Protein AF-A0A3A0CJP1-F1 (afdb_monomer)

Nearest PDB structures (foldseek):
  7lhl-assembly1_C  TM=7.282E-01  e=9.965E-09  Mycolicibacterium smegmatis
  5e1z-assembly1_B  TM=5.853E-01  e=3.373E-01  Dehalococcoides mccartyi BTF08
  4hqe-assembly1_A  TM=4.418E-01  e=1.719E-01  Staphylococcus aureus
  3rpu-assembly1_B  TM=3.911E-01  e=4.421E+00  Escherichia coli K-12

Mean predicted aligned error: 9.81 Å

Secondary structure (DSSP, 8-state):
-------------HHHHHHHHHHHS-----------HHHH-SPPPHHHHHHHHHHHHHHHHSEE-HHHHTT-SSPPPHHHHHHHHHHHHHTTSSEEE--STT--S-EEE-HHHHHHHHHHHH-----SS-EEEEETT-TT---SSSS----BBTTS-B------TT-EEEEETTEEEEEEETTTTEEEEBTT--GGGHHHHHHHHHHHHHS-GGG-S-SSEEE-EETTEETTTSTHHHHHHHTTEEEETTEEEE-GGG-

Radius of gyration: 23.3 Å; Cα contacts (8 Å, |Δi|>4): 334; chains: 1; bounding box: 79×46×56 Å

Foldseek 3Di:
DDDDDPDDPDDPDPVVVVVVVVVVPPPPPPDDDDPDCVVVPDDDDPLRLLLVVLVVQCVQQQKDDPQLVVVDPPHDDPVSNVVNLVVCVVVVQWDKDCLDPQGDDIMIGGPVSVVVSVCCVVDVPDDDKDKDKDQLQRSNCVDDGRDDQCFAALVSHDDDDDRDRQKMFMDTRHHTAWIADRLQLEIGGGNPHDPVCLVVVLVVSLVLLVPPPVPRPDQKDKHQYYNNHQCCPDPCNVVLVVQQWDDDDRITIHHSVSD

Structure (mmCIF, N/CA/C/O backbone):
data_AF-A0A3A0CJP1-F1
#
_entry.id   AF-A0A3A0CJP1-F1
#
loop_
_atom_site.group_PDB
_atom_site.id
_atom_site.type_symbol
_atom_site.label_atom_id
_atom_site.label_alt_id
_atom_site.label_comp_id
_atom_site.label_asym_id
_atom_site.label_entity_id
_atom_site.label_seq_id
_atom_site.pdbx_PDB_ins_code
_atom_site.Cartn_x
_atom_site.Cartn_y
_atom_site.Cartn_z
_atom_site.occupancy
_atom_site.B_iso_or_equiv
_atom_site.auth_seq_id
_atom_site.auth_comp_id
_atom_site.auth_asym_id
_atom_site.auth_atom_id
_atom_site.pdbx_PDB_model_num
ATOM 1 N N . TRP A 1 1 ? -54.578 19.888 -20.842 1.00 39.66 1 TRP A N 1
ATOM 2 C CA . TRP A 1 1 ? -53.816 18.628 -20.910 1.00 39.66 1 TRP A CA 1
ATOM 3 C C . TRP A 1 1 ? -52.354 18.935 -20.619 1.00 39.66 1 TRP A C 1
ATOM 5 O O . TRP A 1 1 ? -51.623 19.311 -21.519 1.00 39.66 1 TRP A O 1
ATOM 15 N N . SER A 1 2 ? -51.975 18.919 -19.337 1.00 33.19 2 SER A N 1
ATOM 16 C CA . SER A 1 2 ? -50.620 19.238 -18.862 1.00 33.19 2 SER A CA 1
ATOM 17 C C . SER A 1 2 ? -49.901 17.930 -18.536 1.00 33.19 2 SER A C 1
ATOM 19 O O . SER A 1 2 ? -50.293 17.220 -17.609 1.00 33.19 2 SER A O 1
ATOM 21 N N . SER A 1 3 ? -48.899 17.578 -19.338 1.00 36.81 3 SER A N 1
ATOM 22 C CA . SER A 1 3 ? -48.056 16.400 -19.145 1.00 36.81 3 SER A CA 1
ATOM 23 C C . SER A 1 3 ? -46.973 16.698 -18.106 1.00 36.81 3 SER A C 1
ATOM 25 O O . SER A 1 3 ? -46.007 17.406 -18.382 1.00 36.81 3 SER A O 1
ATOM 27 N N . HIS A 1 4 ? -47.141 16.144 -16.906 1.00 34.94 4 HIS A N 1
ATOM 28 C CA . HIS A 1 4 ? -46.096 16.059 -15.889 1.00 34.94 4 HIS A CA 1
ATOM 29 C C . HIS A 1 4 ? -45.079 14.983 -16.289 1.00 34.94 4 HIS A C 1
ATOM 31 O O . HIS A 1 4 ? -45.294 13.800 -16.023 1.00 34.94 4 HIS A O 1
ATOM 37 N N . ASP A 1 5 ? -43.966 15.388 -16.899 1.00 38.66 5 ASP A N 1
ATOM 38 C CA . ASP A 1 5 ? -42.817 14.506 -17.089 1.00 38.66 5 ASP A CA 1
ATOM 39 C C . ASP A 1 5 ? -41.959 14.502 -15.811 1.00 38.66 5 ASP A C 1
ATOM 41 O O . ASP A 1 5 ? -41.277 15.473 -15.468 1.00 38.66 5 ASP A O 1
ATOM 45 N N . ARG A 1 6 ? -42.055 13.416 -15.035 1.00 37.28 6 ARG A N 1
ATOM 46 C CA . ARG A 1 6 ? -41.225 13.189 -13.846 1.00 37.28 6 ARG A CA 1
ATOM 47 C C . ARG A 1 6 ? -39.835 12.753 -14.300 1.00 37.28 6 ARG A C 1
ATOM 49 O O . ARG A 1 6 ? -39.566 11.558 -14.421 1.00 37.28 6 ARG A O 1
ATOM 56 N N . GLN A 1 7 ? -38.922 13.708 -14.446 1.00 37.72 7 GLN A N 1
ATOM 57 C CA . GLN A 1 7 ? -37.494 13.412 -14.544 1.00 37.72 7 GLN A CA 1
ATOM 58 C C . GLN A 1 7 ? -37.016 12.708 -13.264 1.00 37.72 7 GLN A C 1
ATOM 60 O O . GLN A 1 7 ? -36.843 13.313 -12.203 1.00 37.72 7 GLN A O 1
ATOM 65 N N . ARG A 1 8 ? -36.800 11.393 -13.363 1.00 36.91 8 ARG A N 1
ATOM 66 C CA . ARG A 1 8 ? -36.105 10.601 -12.346 1.00 36.91 8 ARG A CA 1
ATOM 67 C C . ARG A 1 8 ? -34.667 11.114 -12.236 1.00 36.91 8 ARG A C 1
ATOM 69 O O . ARG A 1 8 ? -33.841 10.844 -13.103 1.00 36.91 8 ARG A O 1
ATOM 76 N N . ARG A 1 9 ? -34.366 11.846 -11.156 1.00 37.38 9 ARG A N 1
ATOM 77 C CA . ARG A 1 9 ? -32.993 12.187 -10.753 1.00 37.38 9 ARG A CA 1
ATOM 78 C C . ARG A 1 9 ? -32.185 10.899 -10.607 1.00 37.38 9 ARG A C 1
ATOM 80 O O . ARG A 1 9 ? -32.414 10.118 -9.687 1.00 37.38 9 ARG A O 1
ATOM 87 N N . TYR A 1 10 ? -31.238 10.700 -11.515 1.00 40.94 10 TYR A N 1
ATOM 88 C CA . TYR A 1 10 ? -30.199 9.687 -11.407 1.00 40.94 10 TYR A CA 1
ATOM 89 C C . TYR A 1 10 ? -29.373 9.979 -10.146 1.00 40.94 10 TYR A C 1
ATOM 91 O O . TYR A 1 10 ? -28.617 10.948 -10.116 1.00 40.94 10 TYR A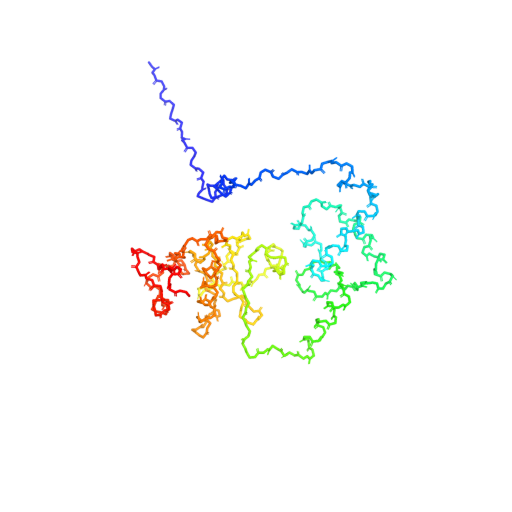 O 1
ATOM 99 N N . GLN A 1 11 ? -29.553 9.191 -9.083 1.00 46.88 11 GLN A N 1
ATOM 100 C CA . GLN A 1 11 ? -28.655 9.234 -7.931 1.00 46.88 11 GLN A CA 1
ATOM 101 C C . GLN A 1 11 ? -27.429 8.369 -8.250 1.00 46.88 11 GLN A C 1
ATOM 103 O O . GLN A 1 11 ? -27.569 7.150 -8.379 1.00 46.88 11 GLN A O 1
ATOM 108 N N . PRO A 1 12 ? -26.230 8.954 -8.417 1.00 41.00 12 PRO A N 1
ATOM 109 C CA . PRO A 1 12 ? -25.030 8.158 -8.606 1.00 41.00 12 PRO A CA 1
ATOM 110 C C . PRO A 1 12 ? -24.772 7.317 -7.350 1.00 41.00 12 PRO A C 1
ATOM 112 O O . PRO A 1 12 ? -24.896 7.794 -6.223 1.00 41.00 12 PRO A O 1
ATOM 115 N N . SER A 1 13 ? -24.403 6.051 -7.555 1.00 54.75 13 SER A N 1
ATOM 116 C CA . SER A 1 13 ? -24.013 5.138 -6.482 1.00 54.75 13 SER A CA 1
ATOM 117 C C . SER A 1 13 ? -22.937 5.768 -5.588 1.00 54.75 13 SER A C 1
ATOM 119 O O . SER A 1 13 ? -22.030 6.451 -6.066 1.00 54.75 13 SER A O 1
ATOM 121 N N . PHE A 1 14 ? -23.014 5.510 -4.280 1.00 46.62 14 PHE A N 1
ATOM 122 C CA . PHE A 1 14 ? -22.145 6.087 -3.242 1.00 46.62 14 PHE A CA 1
ATOM 123 C C . PHE A 1 14 ? -20.639 6.001 -3.581 1.00 46.62 14 PHE A C 1
ATOM 125 O O . PHE A 1 14 ? -19.864 6.901 -3.267 1.00 46.62 14 PHE A O 1
ATOM 132 N N . ARG A 1 15 ? -20.223 4.965 -4.325 1.00 43.41 15 ARG A N 1
ATOM 133 C CA . ARG A 1 15 ? -18.842 4.773 -4.805 1.00 43.41 15 ARG A CA 1
ATOM 134 C C . ARG A 1 15 ? -18.401 5.789 -5.875 1.00 43.41 15 ARG A C 1
ATOM 136 O O . ARG A 1 15 ? -17.226 6.148 -5.912 1.00 43.41 15 ARG A O 1
ATOM 143 N N . ARG A 1 16 ? -19.311 6.280 -6.726 1.00 41.88 16 ARG A N 1
ATOM 144 C CA . ARG A 1 16 ? -19.016 7.303 -7.750 1.00 41.88 16 ARG A CA 1
ATOM 145 C C . ARG A 1 16 ? -18.901 8.699 -7.134 1.00 41.88 16 ARG A C 1
ATOM 147 O O . ARG A 1 16 ? -17.970 9.420 -7.471 1.00 41.88 16 ARG A O 1
ATOM 154 N N . ALA A 1 17 ? -19.750 9.014 -6.155 1.00 48.47 17 ALA A N 1
ATOM 155 C CA . ALA A 1 17 ? -19.670 10.261 -5.392 1.00 48.47 17 ALA A CA 1
ATOM 156 C C . ALA A 1 17 ? -18.368 10.374 -4.572 1.00 48.47 17 ALA A C 1
ATOM 158 O O . ALA A 1 17 ? -17.820 11.464 -4.431 1.00 48.47 17 ALA A O 1
ATOM 159 N N . ILE A 1 18 ? -17.832 9.249 -4.075 1.00 48.44 18 ILE A N 1
ATOM 160 C CA . ILE A 1 18 ? -16.516 9.210 -3.416 1.00 48.44 18 ILE A CA 1
ATOM 161 C C . ILE A 1 18 ? -15.386 9.479 -4.419 1.00 48.44 18 ILE A C 1
ATOM 163 O O . ILE A 1 18 ? -14.511 10.285 -4.118 1.00 48.44 18 ILE A O 1
ATOM 167 N N . ARG A 1 19 ? -15.408 8.880 -5.622 1.00 43.97 19 ARG A N 1
ATOM 168 C CA . ARG A 1 19 ? -14.404 9.172 -6.668 1.00 43.97 19 ARG A CA 1
ATOM 169 C C . ARG A 1 19 ? -14.423 10.637 -7.104 1.00 43.97 19 ARG A C 1
ATOM 171 O O . ARG A 1 19 ? -13.362 11.237 -7.229 1.00 43.97 19 ARG A O 1
ATOM 178 N N . GLU A 1 20 ? -15.607 11.212 -7.297 1.00 42.62 20 GLU A N 1
ATOM 179 C CA . GLU A 1 20 ? -15.752 12.626 -7.669 1.00 42.62 20 GLU A CA 1
ATOM 180 C C . GLU A 1 20 ? -15.330 13.565 -6.526 1.00 42.62 20 GLU A C 1
ATOM 182 O O . GLU A 1 20 ? -14.665 14.563 -6.781 1.00 42.62 20 GLU A O 1
ATOM 187 N N . ARG A 1 21 ? -15.597 13.224 -5.255 1.00 42.00 21 ARG A N 1
ATOM 188 C CA . ARG A 1 21 ? -15.069 13.989 -4.109 1.00 42.00 21 ARG A CA 1
ATOM 189 C C . ARG A 1 21 ? -13.554 13.882 -3.963 1.00 42.00 21 ARG A C 1
ATOM 191 O O . ARG A 1 21 ? -12.924 14.890 -3.666 1.00 42.00 21 ARG A O 1
ATOM 198 N N . VAL A 1 22 ? -12.951 12.718 -4.209 1.00 46.84 22 VAL A N 1
ATOM 199 C CA . VAL A 1 22 ? -11.482 12.578 -4.214 1.00 46.84 22 VAL A CA 1
ATOM 200 C C . VAL A 1 22 ? -10.858 13.439 -5.319 1.00 46.84 22 VAL A C 1
ATOM 202 O O . VAL A 1 22 ? -9.833 14.063 -5.080 1.00 46.84 22 VAL A O 1
ATOM 205 N N . ALA A 1 23 ? -11.517 13.566 -6.476 1.00 45.28 23 ALA A N 1
ATOM 206 C CA . ALA A 1 23 ? -11.071 14.447 -7.558 1.00 45.28 23 ALA A CA 1
ATOM 207 C C . ALA A 1 23 ? -11.267 15.952 -7.266 1.00 45.28 23 ALA A C 1
ATOM 209 O O . ALA A 1 23 ? -10.515 16.773 -7.778 1.00 45.28 23 ALA A O 1
ATOM 210 N N . LEU A 1 24 ? -12.259 16.330 -6.449 1.00 45.16 24 LEU A N 1
ATOM 211 C CA . LEU A 1 24 ? -12.607 17.735 -6.169 1.00 45.16 24 LEU A CA 1
ATOM 212 C C . LEU A 1 24 ? -12.012 18.293 -4.865 1.00 45.16 24 LEU A C 1
ATOM 214 O O . LEU A 1 24 ? -12.048 19.502 -4.661 1.00 45.16 24 LEU A O 1
ATOM 218 N N . THR A 1 25 ? -11.447 17.450 -3.993 1.00 43.41 25 THR A N 1
ATOM 219 C CA . THR A 1 25 ? -10.758 17.903 -2.761 1.00 43.41 25 THR A CA 1
ATOM 220 C C . THR A 1 25 ? -9.250 18.100 -2.972 1.00 43.41 25 THR A C 1
ATOM 222 O O . THR A 1 25 ? -8.496 18.248 -2.015 1.00 43.41 25 THR A O 1
ATOM 225 N N . GLN A 1 26 ? -8.803 18.128 -4.230 1.00 48.97 26 GLN A N 1
ATOM 226 C CA . GLN A 1 26 ? -7.481 18.603 -4.613 1.00 48.97 26 GLN A CA 1
ATOM 227 C C . GLN A 1 26 ? -7.531 20.116 -4.859 1.00 48.97 26 GLN A C 1
ATOM 229 O O . GLN A 1 26 ? -7.506 20.586 -5.992 1.00 48.97 26 GLN A O 1
ATOM 234 N N . THR A 1 27 ? -7.494 20.915 -3.793 1.00 46.19 27 THR A N 1
ATOM 235 C CA . THR A 1 27 ? -6.698 22.157 -3.844 1.00 46.19 27 THR A CA 1
ATOM 236 C C . THR A 1 27 ? -5.219 21.777 -3.745 1.00 46.19 27 THR A C 1
ATOM 238 O O . THR A 1 27 ? -4.507 22.185 -2.834 1.00 46.19 27 THR A O 1
ATOM 241 N N . GLU A 1 28 ? -4.771 20.915 -4.654 1.00 53.84 28 GLU A N 1
ATOM 242 C CA . GLU A 1 28 ? -3.360 20.712 -4.938 1.00 53.84 28 GLU A CA 1
ATOM 243 C C . GLU A 1 28 ? -2.947 21.862 -5.858 1.00 53.84 28 GLU A C 1
ATOM 245 O O . GLU A 1 28 ? -3.708 22.270 -6.741 1.00 53.84 28 GLU A O 1
ATOM 250 N N . GLY A 1 29 ? -1.769 22.443 -5.628 1.00 57.19 29 GLY A N 1
ATOM 251 C CA . GLY A 1 29 ? -1.220 23.448 -6.534 1.00 57.19 29 GLY A CA 1
ATOM 252 C C . GLY A 1 29 ? -1.307 22.969 -7.987 1.00 57.19 29 GLY A C 1
ATOM 253 O O . GLY A 1 29 ? -1.171 21.780 -8.273 1.00 57.19 29 GLY A O 1
ATOM 254 N N . ARG A 1 30 ? -1.560 23.885 -8.926 1.00 58.16 30 ARG A N 1
ATOM 255 C CA . ARG A 1 30 ? -1.531 23.546 -10.351 1.00 58.16 30 ARG A CA 1
ATOM 256 C C . ARG A 1 30 ? -0.083 23.307 -10.757 1.00 58.16 30 ARG A C 1
ATOM 258 O O . ARG A 1 30 ? 0.634 24.248 -11.085 1.00 58.16 30 ARG A O 1
ATOM 265 N N . TRP A 1 31 ? 0.343 22.053 -10.707 1.00 68.69 31 TRP A N 1
ATOM 266 C CA . TRP A 1 31 ? 1.626 21.635 -11.248 1.00 68.69 31 TRP A CA 1
ATOM 267 C C . TRP A 1 31 ? 1.527 21.612 -12.772 1.00 68.69 31 TRP A C 1
ATOM 269 O O . TRP A 1 31 ? 0.642 20.975 -13.342 1.00 68.69 31 TRP A O 1
ATOM 279 N N . PHE A 1 32 ? 2.428 22.324 -13.435 1.00 73.25 32 PHE A N 1
ATOM 280 C CA . PHE A 1 32 ? 2.588 22.282 -14.882 1.00 73.25 32 PHE A CA 1
ATOM 281 C C . PHE A 1 32 ? 4.034 21.921 -15.198 1.00 73.25 32 PHE A C 1
ATOM 283 O O . PHE A 1 32 ? 4.952 22.295 -14.466 1.00 73.25 32 PHE A O 1
ATOM 290 N N . LEU A 1 33 ? 4.235 21.176 -16.285 1.00 74.62 33 LEU A N 1
ATOM 291 C CA . LEU A 1 33 ? 5.579 20.904 -16.773 1.00 74.62 33 LEU A CA 1
ATOM 292 C C . LEU A 1 33 ? 6.217 22.238 -17.183 1.00 74.62 33 LEU A C 1
ATOM 294 O O . LEU A 1 33 ? 5.628 23.010 -17.944 1.00 74.62 33 LEU A O 1
ATOM 298 N N . THR A 1 34 ? 7.403 22.535 -16.665 1.00 80.94 34 THR A N 1
ATOM 299 C CA . THR A 1 34 ? 8.160 23.716 -17.072 1.00 80.94 34 THR A CA 1
ATOM 300 C C . THR A 1 34 ? 8.894 23.403 -18.372 1.00 80.94 34 THR A C 1
ATOM 302 O O . THR A 1 34 ? 9.865 22.655 -18.401 1.00 80.94 34 THR A O 1
ATOM 305 N N . ASN A 1 35 ? 8.422 23.984 -19.477 1.00 75.81 35 ASN A N 1
ATOM 306 C CA . ASN A 1 35 ? 8.934 23.678 -20.817 1.00 75.81 35 ASN A CA 1
ATOM 307 C C . ASN A 1 35 ? 10.158 24.516 -21.227 1.00 75.81 35 ASN A C 1
ATOM 309 O O . ASN A 1 35 ? 10.421 24.688 -22.416 1.00 75.81 35 ASN A O 1
ATOM 313 N N . SER A 1 36 ? 10.895 25.097 -20.276 1.00 79.94 36 SER A N 1
ATOM 314 C CA . SER A 1 36 ? 12.071 25.894 -20.625 1.00 79.94 36 SER A CA 1
ATOM 315 C C . SER A 1 36 ? 13.224 24.984 -21.052 1.00 79.94 36 SER A C 1
ATOM 317 O O . SER A 1 36 ? 13.457 23.928 -20.465 1.00 79.94 36 SER A O 1
ATOM 319 N N . PHE A 1 37 ? 13.982 25.409 -22.066 1.00 72.56 37 PHE A N 1
ATOM 320 C CA . PHE A 1 37 ? 15.128 24.651 -22.581 1.00 72.56 37 PHE A CA 1
ATOM 321 C C . PHE A 1 37 ? 16.158 24.322 -21.485 1.00 72.56 37 PHE A C 1
ATOM 323 O O . PHE A 1 37 ? 16.686 23.215 -21.445 1.00 72.56 37 PHE A O 1
ATOM 330 N N . GLY A 1 38 ? 16.385 25.249 -20.546 1.00 80.50 38 GLY A N 1
ATOM 331 C CA . GLY A 1 38 ? 17.273 25.030 -19.400 1.00 80.50 38 GLY A CA 1
ATOM 332 C C . GLY A 1 38 ? 16.786 23.969 -18.404 1.00 80.50 38 GLY A C 1
ATOM 333 O O . GLY A 1 38 ? 17.597 23.458 -17.641 1.00 80.50 38 GLY A O 1
ATOM 334 N N . VAL A 1 39 ? 15.493 23.621 -18.414 1.00 77.75 39 VAL A N 1
ATOM 335 C CA . VAL A 1 39 ? 14.906 22.585 -17.546 1.00 77.75 39 VAL A CA 1
ATOM 336 C C . VAL A 1 39 ? 14.741 21.255 -18.282 1.00 77.75 39 VAL A C 1
ATOM 338 O O . VAL A 1 39 ? 15.053 20.208 -17.722 1.00 77.75 39 VAL A O 1
ATOM 341 N N . LEU A 1 40 ? 14.275 21.275 -19.534 1.00 76.81 40 LEU A N 1
ATOM 342 C CA . LEU A 1 40 ? 14.056 20.054 -20.319 1.00 76.81 40 LEU A CA 1
ATOM 343 C C . LEU A 1 40 ? 15.346 19.475 -20.917 1.00 76.81 40 LEU A C 1
ATOM 345 O O . LEU A 1 40 ? 15.415 18.272 -21.168 1.00 76.81 40 LEU A O 1
ATOM 349 N N . GLY A 1 41 ? 16.370 20.306 -21.126 1.00 79.81 41 GLY A N 1
ATOM 350 C CA . GLY A 1 41 ? 17.618 19.895 -21.759 1.00 79.81 41 GLY A CA 1
ATOM 351 C C . GLY A 1 41 ? 17.432 19.454 -23.215 1.00 79.81 41 GLY A C 1
ATOM 352 O O . GLY A 1 41 ? 16.455 19.794 -23.883 1.00 79.81 41 GLY A O 1
ATOM 353 N N . ARG A 1 42 ? 18.408 18.701 -23.734 1.00 81.50 42 ARG A N 1
ATOM 354 C CA . ARG A 1 42 ? 18.351 18.139 -25.090 1.00 81.50 42 ARG A CA 1
ATOM 355 C C . ARG A 1 42 ? 17.321 17.011 -25.148 1.00 81.50 42 ARG A C 1
ATOM 357 O O . ARG A 1 42 ? 17.298 16.159 -24.264 1.00 81.50 42 ARG A O 1
ATOM 364 N N . GLU A 1 43 ? 16.532 16.964 -26.222 1.00 80.06 43 GLU A N 1
ATOM 365 C CA . GLU A 1 43 ? 15.604 15.856 -26.447 1.00 80.06 43 GLU A CA 1
ATOM 366 C C . GLU A 1 43 ? 16.339 14.509 -26.473 1.00 80.06 43 GLU A C 1
ATOM 368 O O . GLU A 1 43 ? 17.259 14.292 -27.266 1.00 80.06 43 GLU A O 1
ATOM 373 N N . SER A 1 44 ? 15.910 13.596 -25.601 1.00 84.06 44 SER A N 1
ATOM 374 C CA . SER A 1 44 ? 16.395 12.219 -25.589 1.00 84.06 44 SER A CA 1
ATOM 375 C C . SER A 1 44 ? 15.746 11.404 -26.700 1.00 84.06 44 SER A C 1
ATOM 377 O O . SER A 1 44 ? 14.518 11.370 -26.835 1.00 84.06 44 SER A O 1
ATOM 379 N N . GLY A 1 45 ? 16.571 10.671 -27.448 1.00 90.38 45 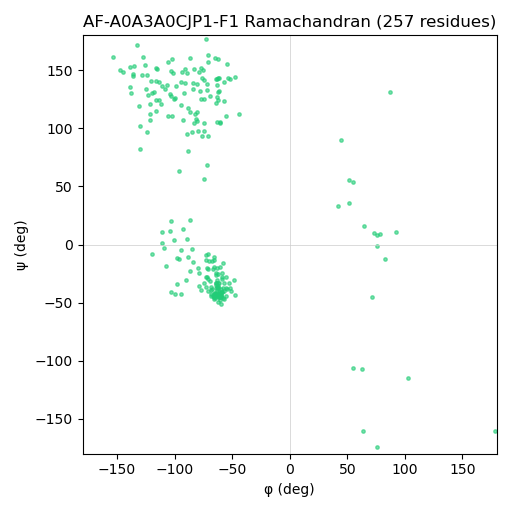GLY A N 1
ATOM 380 C CA . GLY A 1 45 ? 16.095 9.732 -28.460 1.00 90.38 45 GLY A CA 1
ATOM 381 C C . GLY A 1 45 ? 15.252 8.603 -27.852 1.00 90.38 45 GLY A C 1
ATOM 382 O O . GLY A 1 45 ? 15.356 8.283 -26.667 1.00 90.38 45 GLY A O 1
ATOM 383 N N . MET A 1 46 ? 14.429 7.946 -28.674 1.00 91.38 46 MET A N 1
ATOM 384 C CA . MET A 1 46 ? 13.522 6.883 -28.208 1.00 91.38 46 MET A CA 1
ATOM 385 C C . MET A 1 46 ? 14.248 5.726 -27.506 1.00 91.38 46 MET A C 1
ATOM 387 O O . MET A 1 46 ? 13.767 5.232 -26.488 1.00 91.38 46 MET A O 1
ATOM 391 N N . ALA A 1 47 ? 15.415 5.318 -28.013 1.00 92.00 47 ALA A N 1
ATOM 392 C CA . ALA A 1 47 ? 16.217 4.254 -27.406 1.00 92.00 47 ALA A CA 1
ATOM 393 C C . ALA A 1 47 ? 16.748 4.649 -26.017 1.00 92.00 47 ALA A C 1
ATOM 395 O O . ALA A 1 47 ? 16.667 3.861 -25.078 1.00 92.00 47 ALA A O 1
ATOM 396 N N . GLU A 1 48 ? 17.225 5.887 -25.874 1.00 93.94 48 GLU A N 1
ATOM 397 C CA . GLU A 1 48 ? 17.697 6.427 -24.598 1.00 93.94 48 GLU A CA 1
ATOM 398 C C . GLU A 1 48 ? 16.552 6.523 -23.583 1.00 93.94 48 GLU A C 1
ATOM 400 O O . GLU A 1 48 ? 16.697 6.112 -22.432 1.00 93.94 48 GLU A O 1
ATOM 405 N N . ARG A 1 49 ? 15.378 6.998 -24.015 1.00 94.69 49 ARG A N 1
ATOM 406 C CA . ARG A 1 49 ? 14.175 7.031 -23.173 1.00 94.69 49 ARG A CA 1
ATOM 407 C C . ARG A 1 49 ? 13.761 5.638 -22.709 1.00 94.69 49 ARG A C 1
ATOM 409 O O . ARG A 1 49 ? 13.446 5.478 -21.533 1.00 94.69 49 ARG A O 1
ATOM 416 N N . ALA A 1 50 ? 13.764 4.647 -23.603 1.00 96.62 50 ALA A N 1
ATOM 417 C CA . ALA A 1 50 ? 13.429 3.266 -23.258 1.00 96.62 50 ALA A CA 1
ATOM 418 C C . ALA A 1 50 ? 14.406 2.700 -22.227 1.00 96.62 50 ALA A C 1
ATOM 420 O O . ALA A 1 50 ? 13.981 2.081 -21.257 1.00 96.62 50 ALA A O 1
ATOM 421 N N . GLU A 1 51 ? 15.702 2.958 -22.387 1.00 97.00 51 GLU A N 1
ATOM 422 C CA . GLU A 1 51 ? 16.700 2.517 -21.420 1.00 97.00 51 GLU A CA 1
ATOM 423 C C . GLU A 1 51 ? 16.545 3.189 -20.060 1.00 97.00 51 GLU A C 1
ATOM 425 O O . GLU A 1 51 ? 16.500 2.492 -19.045 1.00 97.00 51 GLU A O 1
ATOM 430 N N . ARG A 1 52 ? 16.376 4.514 -20.027 1.00 96.25 52 ARG A N 1
ATOM 431 C CA . ARG A 1 52 ? 16.117 5.246 -18.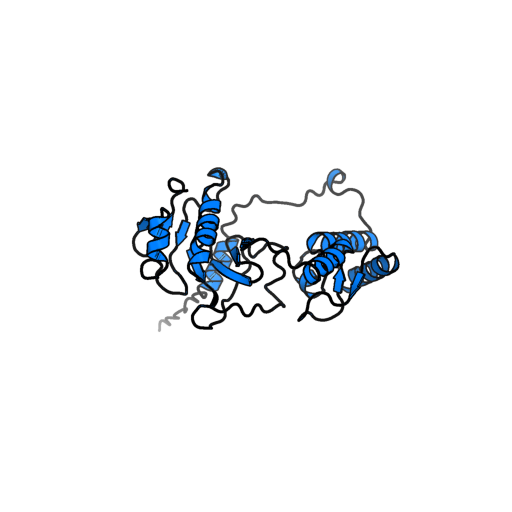780 1.00 96.25 52 ARG A CA 1
ATOM 432 C C . ARG A 1 52 ? 14.865 4.718 -18.081 1.00 96.25 52 ARG A C 1
ATOM 434 O O . ARG A 1 52 ? 14.913 4.440 -16.889 1.00 96.25 52 ARG A O 1
ATOM 441 N N . GLN A 1 53 ? 13.767 4.519 -18.810 1.00 96.88 53 GLN A N 1
ATOM 442 C CA . GLN A 1 53 ? 12.529 3.977 -18.245 1.00 96.88 53 GLN A CA 1
ATOM 443 C C . GLN A 1 53 ? 12.695 2.538 -17.738 1.00 96.88 53 GLN A C 1
ATOM 445 O O . GLN A 1 53 ? 12.234 2.235 -16.642 1.00 96.88 53 GLN A O 1
ATOM 450 N N . ALA A 1 54 ? 13.380 1.659 -18.477 1.00 97.31 54 ALA A N 1
ATOM 451 C CA . ALA A 1 54 ? 13.638 0.287 -18.035 1.00 97.31 54 ALA A CA 1
ATOM 452 C C . ALA A 1 54 ? 14.467 0.254 -16.742 1.00 97.31 54 ALA A C 1
ATOM 454 O O . ALA A 1 54 ? 14.113 -0.456 -15.802 1.00 97.31 54 ALA A O 1
ATOM 455 N N . ARG A 1 55 ? 15.531 1.064 -16.668 1.00 97.12 55 ARG A N 1
ATOM 456 C CA . ARG A 1 55 ? 16.382 1.185 -15.475 1.00 97.12 55 ARG A CA 1
ATOM 457 C C . ARG A 1 55 ? 15.623 1.772 -14.285 1.00 97.12 55 ARG A C 1
ATOM 459 O O . ARG A 1 55 ? 15.734 1.232 -13.192 1.00 97.12 55 ARG A O 1
ATOM 466 N N . LEU A 1 56 ? 14.804 2.805 -14.497 1.00 95.56 56 LEU A N 1
ATOM 467 C CA . LEU A 1 56 ? 13.951 3.378 -13.448 1.00 95.56 56 LEU A CA 1
ATOM 468 C C . LEU A 1 56 ? 12.969 2.348 -12.884 1.00 95.56 56 LEU A C 1
ATOM 470 O O . LEU A 1 56 ? 12.803 2.256 -11.672 1.00 95.56 56 LEU A O 1
ATOM 474 N N . LEU A 1 57 ? 12.339 1.544 -13.745 1.00 95.00 57 LEU A N 1
ATOM 475 C CA . LEU A 1 57 ? 11.433 0.483 -13.303 1.00 95.00 57 LEU A CA 1
ATOM 476 C C . LEU A 1 57 ? 12.167 -0.599 -12.504 1.00 95.00 57 LEU A C 1
ATOM 478 O O . LEU A 1 57 ? 11.663 -1.036 -11.473 1.00 95.00 57 LEU A O 1
ATOM 482 N N . LEU A 1 58 ? 13.359 -1.007 -12.944 1.00 95.44 58 LEU A N 1
ATOM 483 C CA . LEU A 1 58 ? 14.194 -1.959 -12.207 1.00 95.44 58 LEU A CA 1
ATOM 484 C C . LEU A 1 58 ? 14.612 -1.409 -10.840 1.00 95.44 58 LEU A C 1
ATOM 486 O O . LEU A 1 58 ? 14.474 -2.112 -9.850 1.00 95.44 58 LEU A O 1
ATOM 490 N N . GLN A 1 59 ? 15.047 -0.150 -10.762 1.00 93.50 59 GLN A N 1
ATOM 491 C CA . GLN A 1 59 ? 15.393 0.499 -9.491 1.00 93.50 59 GLN A CA 1
ATOM 492 C C . GLN A 1 59 ? 14.189 0.622 -8.554 1.00 93.50 59 GLN A C 1
ATOM 494 O O . GLN A 1 59 ? 14.327 0.474 -7.345 1.00 93.50 59 GLN A O 1
ATOM 499 N N . ARG A 1 60 ? 13.000 0.881 -9.109 1.00 91.44 60 ARG A N 1
ATOM 500 C CA . ARG A 1 60 ? 11.771 1.040 -8.330 1.00 91.44 60 ARG A CA 1
ATOM 501 C C . ARG A 1 60 ? 11.266 -0.267 -7.733 1.00 91.44 60 ARG A C 1
ATOM 503 O O . ARG A 1 60 ? 10.756 -0.251 -6.620 1.00 91.44 60 ARG A O 1
ATOM 510 N N . TYR A 1 61 ? 11.350 -1.365 -8.482 1.00 90.62 61 TYR A N 1
ATOM 511 C CA . TYR A 1 61 ? 10.739 -2.635 -8.086 1.00 90.62 61 TYR A CA 1
ATOM 512 C C . TYR A 1 61 ? 11.737 -3.710 -7.645 1.00 90.62 61 TYR A C 1
ATOM 514 O O . TYR A 1 61 ? 11.328 -4.701 -7.047 1.00 90.62 61 TYR A O 1
ATOM 522 N N . GLY A 1 62 ? 13.022 -3.586 -7.987 1.00 93.25 62 GLY A N 1
ATOM 523 C CA . GLY A 1 62 ? 14.032 -4.644 -7.859 1.00 93.25 62 GLY A CA 1
ATOM 524 C C . GLY A 1 62 ? 13.842 -5.783 -8.869 1.00 93.25 62 GLY A C 1
ATOM 525 O O . GLY A 1 62 ? 14.789 -6.198 -9.538 1.00 93.25 62 GLY A O 1
ATOM 526 N N . ILE A 1 63 ? 12.600 -6.245 -9.024 1.00 93.62 63 ILE A N 1
ATOM 527 C CA . ILE A 1 63 ? 12.144 -7.253 -9.979 1.00 93.62 63 ILE A CA 1
ATOM 528 C C . ILE A 1 63 ? 11.060 -6.624 -10.852 1.00 93.62 63 ILE A C 1
ATOM 530 O O . ILE A 1 63 ? 10.030 -6.171 -10.370 1.00 93.62 63 ILE A O 1
ATOM 534 N N . LEU A 1 64 ? 11.274 -6.595 -12.158 1.00 93.75 64 LEU A N 1
ATOM 535 C CA . LEU A 1 64 ? 10.343 -6.066 -13.136 1.00 93.75 64 LEU A CA 1
ATOM 536 C C . LEU A 1 64 ? 9.566 -7.191 -13.823 1.00 93.75 64 LEU A C 1
ATOM 538 O O . LEU A 1 64 ? 10.134 -8.090 -14.449 1.00 93.75 64 LEU A O 1
ATOM 542 N N . VAL A 1 65 ? 8.242 -7.065 -13.764 1.00 91.56 65 VAL A N 1
ATOM 543 C CA . VAL A 1 65 ? 7.259 -7.930 -14.428 1.00 91.56 65 VAL A CA 1
ATOM 544 C C . VAL A 1 65 ? 6.303 -7.086 -15.274 1.00 91.56 65 VAL A C 1
ATOM 546 O O . VAL A 1 65 ? 6.084 -5.898 -15.006 1.00 91.56 65 VAL A O 1
ATOM 549 N N . LYS A 1 66 ? 5.709 -7.688 -16.309 1.00 90.62 66 LYS A N 1
ATOM 550 C CA . LYS A 1 66 ? 4.848 -6.971 -17.267 1.00 90.62 66 LYS A CA 1
ATOM 551 C C . LYS A 1 66 ? 3.589 -6.402 -16.604 1.00 90.62 66 LYS A C 1
ATOM 553 O O . LYS A 1 66 ? 3.090 -5.349 -16.997 1.00 90.62 66 LYS A O 1
ATOM 558 N N . GLU A 1 67 ? 3.069 -7.093 -15.602 1.00 87.56 67 GLU A N 1
ATOM 559 C CA . GLU A 1 67 ? 1.906 -6.713 -14.810 1.00 87.56 67 GLU A CA 1
ATOM 560 C C . GLU A 1 67 ? 2.151 -5.424 -14.022 1.00 87.56 67 GLU A C 1
ATOM 562 O O . GLU A 1 67 ? 1.246 -4.598 -1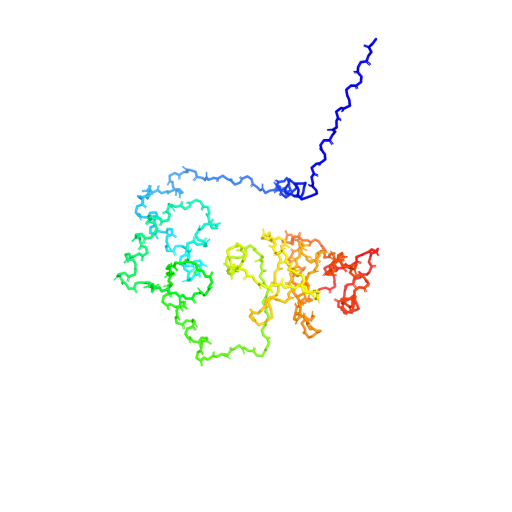3.923 1.00 87.56 67 GLU A O 1
ATOM 567 N N . TRP A 1 68 ? 3.364 -5.221 -13.499 1.00 86.69 68 TRP A N 1
ATOM 568 C CA . TRP A 1 68 ? 3.724 -4.010 -12.755 1.00 86.69 68 TRP A CA 1
ATOM 569 C C . TRP A 1 68 ? 4.024 -2.845 -13.686 1.00 86.69 68 TRP A C 1
ATOM 571 O O . TRP A 1 68 ? 3.582 -1.737 -13.414 1.00 86.69 68 TRP A O 1
ATOM 581 N N . TYR A 1 69 ? 4.640 -3.101 -14.844 1.00 89.62 69 TYR A N 1
ATOM 582 C CA . TYR A 1 69 ? 4.766 -2.103 -15.912 1.00 89.62 69 TYR A CA 1
ATOM 583 C C . TYR A 1 69 ? 3.417 -1.458 -16.275 1.00 89.62 69 TYR A C 1
ATOM 585 O O . TYR A 1 69 ? 3.336 -0.249 -16.459 1.00 89.62 69 TYR A O 1
ATOM 593 N N . ARG A 1 70 ? 2.335 -2.247 -16.325 1.00 88.12 70 ARG A N 1
ATOM 594 C CA . ARG A 1 70 ? 0.982 -1.749 -16.638 1.00 88.12 70 ARG A CA 1
ATOM 595 C C . ARG A 1 70 ? 0.389 -0.826 -15.566 1.00 88.12 70 ARG A C 1
ATOM 597 O O . ARG A 1 70 ? -0.632 -0.202 -15.837 1.00 88.12 70 ARG A O 1
ATOM 604 N N . ARG A 1 71 ? 0.972 -0.771 -14.363 1.00 82.75 71 ARG A N 1
ATOM 605 C CA . ARG A 1 71 ? 0.530 0.127 -13.280 1.00 82.75 71 ARG A CA 1
ATOM 606 C C . ARG A 1 71 ? 1.044 1.554 -13.468 1.00 82.75 71 ARG A C 1
ATOM 608 O O . ARG A 1 71 ? 0.469 2.479 -12.905 1.00 82.75 71 ARG A O 1
ATOM 615 N N . GLU A 1 72 ? 2.094 1.724 -14.263 1.00 87.12 72 GLU A N 1
ATOM 616 C CA . GLU A 1 72 ? 2.767 3.000 -14.461 1.00 87.12 72 GLU A CA 1
ATOM 617 C C . G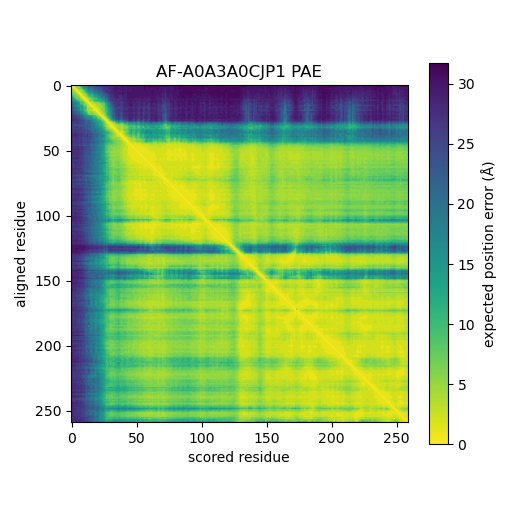LU A 1 72 ? 2.222 3.757 -15.672 1.00 87.12 72 GLU A C 1
ATOM 619 O O . GLU A 1 72 ? 1.811 3.174 -16.677 1.00 87.12 72 GLU A O 1
ATOM 624 N N . SER A 1 73 ? 2.254 5.085 -15.590 1.00 87.94 73 SER A N 1
ATOM 625 C CA . SER A 1 73 ? 1.831 5.987 -16.661 1.00 87.94 73 SER A CA 1
ATOM 626 C C . SER A 1 73 ? 3.035 6.642 -17.350 1.00 87.94 73 SER A C 1
ATOM 628 O O . SER A 1 73 ? 4.132 6.719 -16.803 1.00 87.94 73 SER A O 1
ATOM 630 N N . GLY A 1 74 ? 2.851 7.093 -18.596 1.00 91.06 74 GLY A N 1
ATOM 631 C CA . GLY A 1 74 ? 3.894 7.810 -19.349 1.00 91.06 74 GLY A CA 1
ATOM 632 C C . GLY A 1 74 ? 5.053 6.942 -19.866 1.00 91.06 74 GLY A C 1
ATOM 633 O O . GLY A 1 74 ? 6.060 7.470 -20.350 1.00 91.06 74 GLY A O 1
ATOM 634 N N . LEU A 1 75 ? 4.927 5.617 -19.786 1.00 94.88 75 LEU A N 1
ATOM 635 C CA . LEU A 1 75 ? 5.933 4.685 -20.281 1.00 94.88 75 LEU A CA 1
ATOM 636 C C . LEU A 1 75 ? 5.805 4.415 -21.784 1.00 94.88 75 LEU A C 1
ATOM 638 O O . LEU A 1 75 ? 4.715 4.430 -22.353 1.00 94.88 75 LEU A O 1
ATOM 642 N N . LEU A 1 76 ? 6.937 4.103 -22.413 1.00 96.00 76 LEU A N 1
ATOM 643 C CA . LEU A 1 76 ? 6.995 3.525 -23.751 1.00 96.00 76 LEU A CA 1
ATOM 644 C C . LEU A 1 76 ? 6.376 2.125 -23.766 1.00 96.00 76 LEU A C 1
ATOM 646 O O . LEU A 1 76 ? 6.238 1.475 -22.726 1.00 96.00 76 LEU A O 1
ATOM 650 N N . HIS A 1 77 ? 6.002 1.643 -24.951 1.00 95.19 77 HIS A N 1
ATOM 651 C CA . HIS A 1 77 ? 5.339 0.351 -25.090 1.00 95.19 77 HIS A CA 1
ATOM 652 C C . HIS A 1 77 ? 6.239 -0.799 -24.622 1.00 95.19 77 HIS A C 1
ATOM 654 O O . HIS A 1 77 ? 7.444 -0.814 -24.882 1.00 95.19 77 HIS A O 1
ATOM 660 N N . TRP A 1 78 ? 5.631 -1.814 -23.999 1.00 94.94 78 TRP A N 1
ATOM 661 C CA . TRP A 1 78 ? 6.349 -2.967 -23.444 1.00 94.94 78 TRP A CA 1
ATOM 662 C C . TRP A 1 78 ? 7.394 -3.598 -24.384 1.00 94.94 78 TRP A C 1
ATOM 664 O O . TRP A 1 78 ? 8.490 -3.865 -23.904 1.00 94.94 78 TRP A O 1
ATOM 674 N N . PRO A 1 79 ? 7.150 -3.809 -25.697 1.00 95.62 79 PRO A N 1
ATOM 675 C CA . PRO A 1 79 ? 8.169 -4.373 -26.586 1.00 95.62 79 PRO A CA 1
ATOM 676 C C . PRO A 1 79 ? 9.465 -3.554 -26.630 1.00 95.62 79 PRO A C 1
ATOM 678 O O . PRO A 1 79 ? 10.550 -4.129 -26.641 1.00 95.62 79 PRO A O 1
ATOM 681 N N . GLN A 1 80 ? 9.369 -2.221 -26.592 1.00 95.88 80 GLN A N 1
ATOM 682 C CA . GLN A 1 80 ? 10.531 -1.328 -26.620 1.00 95.88 80 GLN A CA 1
ATOM 683 C C . GLN A 1 80 ? 11.373 -1.490 -25.350 1.00 95.88 80 GLN A C 1
ATOM 685 O O . GLN A 1 80 ? 12.589 -1.644 -25.429 1.00 95.88 80 GLN A O 1
ATOM 690 N N . LEU A 1 81 ? 10.719 -1.537 -24.187 1.00 96.69 81 LEU A N 1
ATOM 691 C CA . LEU A 1 81 ? 11.382 -1.803 -22.908 1.00 96.69 81 LEU A CA 1
ATOM 692 C C . LEU A 1 81 ? 11.963 -3.217 -22.864 1.00 96.69 81 LEU A C 1
ATOM 694 O O . LEU A 1 81 ? 13.092 -3.409 -22.433 1.00 96.69 81 LEU A O 1
ATOM 698 N N . PHE A 1 82 ? 11.227 -4.206 -23.366 1.00 96.25 82 PHE A N 1
ATOM 699 C CA . PHE A 1 82 ? 11.647 -5.602 -23.391 1.00 96.25 82 PHE A CA 1
ATOM 700 C C . PHE A 1 82 ? 12.911 -5.830 -24.230 1.00 96.25 82 PHE A C 1
ATOM 702 O O . PHE A 1 82 ? 13.773 -6.613 -23.832 1.00 96.25 82 PHE A O 1
ATOM 709 N N . HIS A 1 83 ? 13.066 -5.125 -25.356 1.00 96.62 83 HIS A N 1
ATOM 710 C CA . HIS A 1 83 ? 14.315 -5.139 -26.123 1.00 96.62 83 HIS A CA 1
ATOM 711 C C . HIS A 1 83 ? 15.496 -4.612 -25.306 1.00 96.62 83 HIS A C 1
ATOM 713 O O . HIS A 1 83 ? 16.569 -5.216 -25.333 1.00 96.62 83 HIS A O 1
ATOM 719 N N . VAL A 1 84 ? 15.299 -3.534 -24.541 1.00 97.69 84 VAL A N 1
ATOM 720 C CA . VAL A 1 84 ? 16.348 -3.019 -23.655 1.00 97.69 84 VAL A CA 1
ATOM 721 C C . VAL A 1 84 ? 16.645 -4.000 -22.523 1.00 97.69 84 VAL A C 1
ATOM 723 O O . VAL A 1 84 ? 17.809 -4.291 -22.285 1.00 97.69 84 VAL A O 1
ATOM 726 N N . LEU A 1 85 ? 15.627 -4.574 -21.880 1.00 97.88 85 LEU A N 1
ATOM 727 C CA . LEU A 1 85 ? 15.803 -5.560 -20.807 1.00 97.88 85 LEU A CA 1
ATOM 728 C C . LEU A 1 85 ? 16.587 -6.792 -21.282 1.00 97.88 85 LEU A C 1
ATOM 730 O O . LEU A 1 85 ? 17.484 -7.252 -20.584 1.00 97.88 85 LEU A O 1
ATOM 734 N N . LYS A 1 86 ? 16.329 -7.286 -22.498 1.00 97.44 86 LYS A N 1
ATOM 735 C CA . LYS A 1 86 ? 17.150 -8.344 -23.114 1.00 97.44 86 LYS A CA 1
ATOM 736 C C . LYS A 1 86 ? 18.606 -7.926 -23.303 1.00 97.44 86 LYS A C 1
ATOM 738 O O . LYS A 1 86 ? 19.507 -8.707 -23.030 1.00 97.44 86 LYS A O 1
ATOM 743 N N . ARG A 1 87 ? 18.849 -6.698 -23.765 1.00 97.88 87 ARG A N 1
ATOM 744 C CA . ARG A 1 87 ? 20.215 -6.188 -23.933 1.00 97.88 87 ARG A CA 1
ATOM 745 C C . ARG A 1 87 ? 20.941 -6.080 -22.587 1.00 97.88 87 ARG A C 1
ATOM 747 O O . ARG A 1 87 ? 22.077 -6.524 -22.496 1.00 97.88 87 ARG A O 1
ATOM 754 N N . LEU A 1 88 ? 20.269 -5.567 -21.554 1.00 97.94 88 LEU A N 1
ATOM 755 C CA . LEU A 1 88 ? 20.807 -5.487 -20.191 1.00 97.94 88 LEU A CA 1
ATOM 756 C C . LEU A 1 88 ? 21.093 -6.878 -19.603 1.00 97.94 88 LEU A C 1
ATOM 758 O O . LEU A 1 88 ? 22.086 -7.059 -18.903 1.00 97.94 88 LEU A O 1
ATOM 762 N N . GLU A 1 89 ? 20.252 -7.876 -19.900 1.00 97.81 89 GLU A N 1
ATOM 763 C CA . GLU A 1 89 ? 20.513 -9.276 -19.539 1.00 97.81 89 GLU A CA 1
ATOM 764 C C . GLU A 1 89 ? 21.785 -9.787 -20.225 1.00 97.81 89 GLU A C 1
ATOM 766 O O . GLU A 1 89 ? 22.654 -10.333 -19.554 1.00 97.81 89 GLU A O 1
ATOM 771 N N . TRP A 1 90 ? 21.924 -9.590 -21.540 1.00 97.56 90 TRP A N 1
ATOM 772 C CA . TRP A 1 90 ? 23.115 -10.016 -22.288 1.00 97.56 90 TRP A CA 1
ATOM 773 C C . TRP A 1 90 ? 24.400 -9.346 -21.801 1.00 97.56 90 TRP A C 1
ATOM 775 O O . TRP A 1 90 ? 25.455 -9.971 -21.808 1.00 97.56 90 TRP A O 1
ATOM 785 N N . GLN A 1 91 ? 24.309 -8.095 -21.349 1.00 97.75 91 GLN A N 1
ATOM 786 C CA . GLN A 1 91 ? 25.416 -7.372 -20.718 1.00 97.75 91 GLN A CA 1
ATOM 787 C C . GLN A 1 91 ? 25.724 -7.870 -19.297 1.00 97.75 91 GLN A C 1
ATOM 789 O O . GLN A 1 91 ? 26.723 -7.467 -18.709 1.00 97.75 91 GLN A O 1
ATOM 794 N N . GLY A 1 92 ? 24.882 -8.737 -18.731 1.00 96.94 92 GLY A N 1
ATOM 795 C CA . GLY A 1 92 ? 25.032 -9.255 -17.376 1.00 96.94 92 GLY A CA 1
ATOM 796 C C . GLY A 1 92 ? 24.636 -8.262 -16.282 1.00 96.94 92 GLY A C 1
ATOM 797 O O . GLY A 1 92 ? 24.839 -8.569 -15.106 1.00 96.94 92 GLY A O 1
ATOM 798 N N . GLU A 1 93 ? 24.041 -7.119 -16.634 1.00 97.94 93 GLU A N 1
ATOM 799 C CA . GLU A 1 93 ? 23.599 -6.097 -15.675 1.00 97.94 93 GLU A CA 1
ATOM 800 C C . GLU A 1 93 ? 22.367 -6.540 -14.881 1.00 97.94 93 GLU A C 1
ATOM 802 O O . GLU A 1 93 ? 22.179 -6.120 -13.746 1.00 97.94 93 GLU A O 1
ATOM 807 N N . ILE A 1 94 ? 21.532 -7.403 -15.465 1.00 98.38 94 ILE A N 1
ATOM 808 C CA . ILE A 1 94 ? 20.334 -7.952 -14.821 1.00 98.38 94 ILE A CA 1
ATOM 809 C C . ILE A 1 94 ? 20.247 -9.468 -15.004 1.00 98.38 94 ILE A C 1
ATOM 811 O O . ILE A 1 94 ? 21.031 -10.084 -15.731 1.00 98.38 94 ILE A O 1
ATOM 815 N N . ARG A 1 95 ? 19.296 -10.097 -14.315 1.00 98.00 95 ARG A N 1
ATOM 816 C CA . ARG A 1 95 ? 18.991 -11.528 -14.411 1.00 98.00 95 ARG A CA 1
ATOM 817 C C . ARG A 1 95 ? 17.590 -11.725 -14.960 1.00 98.00 95 ARG A C 1
ATOM 819 O O . ARG A 1 95 ? 16.669 -11.002 -14.593 1.00 98.00 95 ARG A O 1
ATOM 826 N N . ARG A 1 96 ? 17.423 -12.721 -15.823 1.00 97.12 96 ARG A N 1
ATOM 827 C CA . ARG A 1 96 ? 16.132 -13.109 -16.390 1.00 97.12 96 ARG A CA 1
ATOM 828 C C . ARG A 1 96 ? 15.698 -14.442 -15.788 1.00 97.12 96 ARG A C 1
ATOM 830 O O . ARG A 1 96 ? 16.504 -15.364 -15.727 1.00 97.12 96 ARG A O 1
ATOM 837 N N . GLY A 1 97 ? 14.444 -14.554 -15.359 1.00 95.31 97 GLY A N 1
ATOM 838 C CA . GLY A 1 97 ? 13.949 -15.771 -14.715 1.00 95.31 97 GLY A CA 1
ATOM 839 C C . GLY A 1 97 ? 12.494 -15.687 -14.266 1.00 95.31 97 GLY A C 1
ATOM 840 O O . GLY A 1 97 ? 11.731 -14.851 -14.751 1.00 95.31 97 GLY A O 1
ATOM 841 N N . TYR A 1 98 ? 12.133 -16.569 -13.337 1.00 93.44 98 TYR A N 1
ATOM 842 C CA . TYR A 1 98 ? 10.833 -16.616 -12.668 1.00 93.44 98 TYR A CA 1
ATOM 843 C C . TYR A 1 98 ? 11.083 -16.532 -11.162 1.00 93.44 98 TYR A C 1
ATOM 845 O O . TYR A 1 98 ? 11.438 -17.527 -10.538 1.00 93.44 98 TYR A O 1
ATOM 853 N N . PHE A 1 99 ? 10.978 -15.329 -10.602 1.00 91.38 99 PHE A N 1
ATOM 854 C CA . PHE A 1 99 ? 11.322 -15.065 -9.202 1.00 91.38 99 PHE A CA 1
ATOM 855 C C . PHE A 1 99 ? 10.084 -15.058 -8.300 1.00 91.38 99 PHE A C 1
ATOM 857 O O . PHE A 1 99 ? 10.151 -15.486 -7.155 1.00 91.38 99 PHE A O 1
ATOM 864 N N . ILE A 1 100 ? 8.951 -14.591 -8.828 1.00 87.75 100 ILE A N 1
ATOM 865 C CA . ILE A 1 100 ? 7.678 -14.468 -8.111 1.00 87.75 100 ILE A CA 1
ATOM 866 C C . ILE A 1 100 ? 6.667 -15.447 -8.715 1.00 87.75 100 ILE A C 1
ATOM 868 O O . ILE A 1 100 ? 6.399 -15.397 -9.919 1.00 87.75 100 ILE A O 1
ATOM 872 N N . ALA A 1 101 ? 6.096 -16.317 -7.882 1.00 86.31 101 ALA A N 1
ATOM 873 C CA . ALA A 1 101 ? 5.055 -17.261 -8.282 1.00 86.31 101 ALA A CA 1
ATOM 874 C C . ALA A 1 101 ? 3.712 -16.559 -8.576 1.00 86.31 101 ALA A C 1
ATOM 876 O O . ALA A 1 101 ? 3.453 -15.455 -8.105 1.00 86.31 101 ALA A O 1
ATOM 877 N N . GLY A 1 102 ? 2.850 -17.199 -9.373 1.00 82.31 102 GLY A N 1
ATOM 878 C CA . GLY A 1 102 ? 1.507 -16.685 -9.695 1.00 82.31 102 GLY A CA 1
ATOM 879 C C . GLY A 1 102 ? 1.469 -15.528 -10.703 1.00 82.31 102 GLY A C 1
ATOM 880 O O . GLY A 1 102 ? 0.390 -15.070 -11.070 1.00 82.31 102 GLY A O 1
ATOM 881 N N . LEU A 1 103 ? 2.627 -15.073 -11.186 1.00 84.88 103 LEU A N 1
ATOM 882 C CA . LEU A 1 103 ? 2.745 -14.057 -12.229 1.00 84.88 103 LEU A CA 1
ATOM 883 C C . LEU A 1 103 ? 3.066 -14.678 -13.585 1.00 84.88 103 LEU A C 1
ATOM 885 O O . LEU A 1 103 ? 3.748 -15.700 -13.676 1.00 84.88 103 LEU A O 1
ATOM 889 N N . SER A 1 104 ? 2.571 -14.052 -14.653 1.00 80.69 104 SER A N 1
ATOM 890 C CA . SER A 1 104 ? 2.694 -14.605 -15.996 1.00 80.69 104 SER A CA 1
ATOM 891 C C . SER A 1 104 ? 3.958 -14.121 -16.707 1.00 80.69 104 SER A C 1
ATOM 893 O O . SER A 1 104 ? 4.314 -12.944 -16.693 1.00 80.69 104 SER A O 1
ATOM 895 N N . GLY A 1 105 ? 4.612 -15.042 -17.413 1.00 87.44 105 GLY A N 1
ATOM 896 C CA . GLY A 1 105 ? 5.737 -14.722 -18.283 1.00 87.44 105 GLY A CA 1
ATOM 897 C C . GLY A 1 105 ? 7.048 -14.428 -17.554 1.00 87.44 105 GLY A C 1
ATOM 898 O O . GLY A 1 105 ? 7.202 -14.626 -16.352 1.00 87.44 105 GLY A O 1
ATOM 899 N N . VAL A 1 106 ? 8.034 -14.014 -18.348 1.00 93.75 106 VAL A N 1
ATOM 900 C CA . VAL A 1 106 ? 9.412 -13.838 -17.892 1.00 93.75 106 VAL A CA 1
ATOM 901 C C . VAL A 1 106 ? 9.589 -12.560 -17.075 1.00 93.75 106 VAL A C 1
ATOM 903 O O . VAL A 1 106 ? 9.015 -11.517 -17.398 1.00 93.75 106 VAL A O 1
ATOM 906 N N . GLN A 1 107 ? 10.436 -12.641 -16.055 1.00 95.50 107 GLN A N 1
ATOM 907 C CA . GLN A 1 107 ? 10.728 -11.564 -15.118 1.00 95.50 107 GLN A CA 1
ATOM 908 C C . GLN A 1 107 ? 12.197 -11.153 -15.243 1.00 95.50 107 GLN A C 1
ATOM 910 O O . GLN A 1 107 ? 13.054 -11.962 -15.614 1.00 95.50 107 GLN A O 1
ATOM 915 N N . PHE A 1 108 ? 12.488 -9.892 -14.935 1.00 97.69 108 PHE A N 1
ATOM 916 C CA . PHE A 1 108 ? 13.839 -9.336 -14.966 1.00 97.69 108 PHE A CA 1
ATOM 917 C C . PHE A 1 108 ? 14.181 -8.755 -13.602 1.00 97.69 108 PHE A C 1
ATOM 919 O O . PHE A 1 108 ? 13.413 -7.957 -13.090 1.00 97.69 108 PHE A O 1
ATOM 926 N N . ALA A 1 109 ? 15.311 -9.120 -13.017 1.00 97.44 109 ALA A N 1
ATOM 927 C CA . ALA A 1 109 ? 15.685 -8.698 -11.675 1.00 97.44 109 ALA A CA 1
ATOM 928 C C . ALA A 1 109 ? 17.087 -8.100 -11.645 1.00 97.44 109 ALA A C 1
ATOM 930 O O . ALA A 1 109 ? 17.984 -8.557 -12.359 1.00 97.44 109 ALA A O 1
ATOM 931 N N . LEU A 1 110 ? 17.276 -7.109 -10.781 1.00 97.62 110 LEU A N 1
ATOM 932 C CA . LEU A 1 110 ? 18.605 -6.647 -10.406 1.00 97.62 110 LEU A CA 1
ATOM 933 C C . LEU A 1 110 ? 19.369 -7.779 -9.683 1.00 97.62 110 LEU A C 1
ATOM 935 O O . LEU A 1 110 ? 18.749 -8.528 -8.918 1.00 97.62 110 LEU A O 1
ATOM 939 N N . PRO A 1 111 ? 20.687 -7.945 -9.904 1.00 97.12 111 PRO A N 1
ATOM 940 C CA . PRO A 1 111 ? 21.474 -8.992 -9.251 1.00 97.12 111 PRO A CA 1
ATOM 941 C C . PRO A 1 111 ? 21.362 -8.968 -7.721 1.00 97.12 111 PRO A C 1
ATOM 943 O O . PRO A 1 111 ? 21.237 -10.022 -7.100 1.00 97.12 111 PRO A O 1
ATOM 946 N N . GLU A 1 112 ? 21.327 -7.781 -7.120 1.00 95.69 112 GLU A N 1
ATOM 947 C CA . GLU A 1 112 ? 21.138 -7.574 -5.683 1.00 95.69 112 GLU A CA 1
ATOM 948 C C . GLU A 1 112 ? 19.766 -8.046 -5.184 1.00 95.69 112 GLU A C 1
ATOM 950 O O . GLU A 1 112 ? 19.678 -8.608 -4.095 1.00 95.69 112 GLU A O 1
ATOM 955 N N . ALA A 1 113 ? 18.707 -7.905 -5.990 1.00 94.25 113 ALA A N 1
ATOM 956 C CA . ALA A 1 113 ? 17.383 -8.417 -5.645 1.00 94.25 113 ALA A CA 1
ATOM 957 C C . ALA A 1 113 ? 17.374 -9.954 -5.645 1.00 94.25 113 ALA A C 1
ATOM 959 O O . ALA A 1 113 ? 16.796 -10.573 -4.754 1.00 94.25 113 ALA A O 1
ATOM 960 N N . VAL A 1 114 ? 18.069 -10.581 -6.602 1.00 95.50 114 VAL A N 1
ATOM 961 C CA . VAL A 1 114 ? 18.230 -12.044 -6.641 1.00 95.50 114 VAL A CA 1
ATOM 962 C C . VAL A 1 114 ? 19.038 -12.540 -5.442 1.00 95.50 114 VAL A C 1
ATOM 964 O O . VAL A 1 114 ? 18.638 -13.510 -4.802 1.00 95.50 114 VAL A O 1
ATOM 967 N N . ALA A 1 115 ? 20.140 -11.865 -5.109 1.00 94.38 115 ALA A N 1
ATOM 968 C CA . ALA A 1 115 ? 20.963 -12.211 -3.953 1.00 94.38 115 ALA A CA 1
ATOM 969 C C . ALA A 1 115 ? 20.178 -12.092 -2.634 1.00 94.38 115 ALA A C 1
ATOM 971 O O . ALA A 1 115 ? 20.289 -12.966 -1.775 1.00 94.38 115 ALA A O 1
ATOM 972 N N . LEU A 1 116 ? 19.340 -11.058 -2.492 1.00 91.25 116 LEU A N 1
ATOM 973 C CA . LEU A 1 116 ? 18.450 -10.900 -1.341 1.00 91.25 116 LEU A CA 1
ATOM 974 C C . LEU A 1 116 ? 17.463 -12.072 -1.231 1.00 91.25 116 LEU A C 1
ATOM 976 O O . LEU A 1 116 ? 17.341 -12.659 -0.159 1.00 91.25 116 LEU A O 1
ATOM 980 N N . LEU A 1 117 ? 16.800 -12.448 -2.332 1.00 89.38 117 LEU A N 1
ATOM 981 C CA . LEU A 1 117 ? 15.869 -13.583 -2.345 1.00 89.38 117 LEU A CA 1
ATOM 982 C C . LEU A 1 117 ? 16.555 -14.900 -1.966 1.00 89.38 117 LEU A C 1
ATOM 984 O O . LEU A 1 117 ? 16.001 -15.676 -1.194 1.00 89.38 117 LEU A O 1
ATOM 988 N N . GLN A 1 118 ? 17.764 -15.146 -2.474 1.00 90.56 118 GLN A N 1
ATOM 989 C CA . GLN A 1 118 ? 18.544 -16.335 -2.120 1.00 90.56 118 GLN A CA 1
ATOM 990 C C . GLN A 1 118 ? 18.913 -16.343 -0.637 1.00 90.56 118 GLN A C 1
ATOM 992 O O . GLN A 1 118 ? 18.746 -17.364 0.024 1.00 90.56 118 GLN A O 1
ATOM 997 N N . LYS A 1 119 ? 19.348 -15.197 -0.101 1.00 89.56 119 LYS A N 1
ATOM 998 C CA . LYS A 1 119 ? 19.668 -15.068 1.321 1.00 89.56 119 LYS A CA 1
ATOM 999 C C . LYS A 1 119 ? 18.456 -15.374 2.201 1.00 89.56 119 LYS A C 1
ATOM 1001 O O . LYS A 1 119 ? 18.594 -16.112 3.169 1.00 89.56 119 LYS A O 1
ATOM 1006 N N . LEU A 1 120 ? 17.277 -14.859 1.847 1.00 83.56 120 LEU A N 1
ATOM 1007 C CA . LEU A 1 120 ? 16.034 -15.124 2.581 1.00 83.56 120 LEU A CA 1
ATOM 1008 C C . LEU A 1 120 ? 15.629 -16.607 2.547 1.00 83.56 120 LEU A C 1
ATOM 1010 O O . LEU A 1 120 ? 15.044 -17.095 3.508 1.00 83.56 120 LEU A O 1
ATOM 1014 N N . GLN A 1 121 ? 15.970 -17.340 1.481 1.00 82.56 121 GLN A N 1
ATOM 1015 C CA . GLN A 1 121 ? 15.733 -18.787 1.403 1.00 82.56 121 GLN A CA 1
ATOM 1016 C C . GLN A 1 121 ? 16.683 -19.598 2.295 1.00 82.56 121 GLN A C 1
ATOM 1018 O O . GLN A 1 121 ? 16.273 -20.617 2.848 1.00 82.56 121 GLN A O 1
ATOM 1023 N N . THR A 1 122 ? 17.947 -19.186 2.422 1.00 83.19 122 THR A N 1
ATOM 1024 C CA . THR A 1 122 ? 18.972 -19.936 3.174 1.00 83.19 122 THR A CA 1
ATOM 1025 C C . THR A 1 122 ? 19.047 -19.555 4.649 1.00 83.19 122 THR A C 1
ATOM 1027 O O . THR A 1 122 ? 19.392 -20.384 5.486 1.00 83.19 122 THR A O 1
ATOM 1030 N N . GLU A 1 123 ? 18.736 -18.304 4.971 1.00 78.88 123 GLU A N 1
ATOM 1031 C CA . GLU A 1 123 ? 18.781 -17.737 6.315 1.00 78.88 123 GLU A CA 1
ATOM 1032 C C . GLU A 1 123 ? 17.451 -17.023 6.591 1.00 78.88 123 GLU A C 1
ATOM 1034 O O . GLU A 1 123 ? 17.380 -15.798 6.447 1.00 78.88 123 GLU A O 1
ATOM 1039 N N . PRO A 1 124 ? 16.386 -17.742 6.991 1.00 65.12 124 PRO A N 1
ATOM 1040 C CA . PRO A 1 124 ? 15.129 -17.125 7.401 1.00 65.12 124 PRO A CA 1
ATOM 1041 C C . PRO A 1 124 ? 15.314 -16.435 8.763 1.00 65.12 124 PRO A C 1
ATOM 1043 O O . PRO A 1 124 ? 14.819 -16.876 9.794 1.00 65.12 124 PRO A O 1
ATOM 1046 N N . GLN A 1 125 ? 16.096 -15.358 8.789 1.00 59.16 125 GLN A N 1
ATOM 1047 C CA . GLN A 1 125 ? 16.320 -14.504 9.948 1.00 59.16 125 GLN A CA 1
ATOM 1048 C C . GLN A 1 125 ? 15.381 -13.303 9.865 1.00 59.16 125 GLN A C 1
ATOM 1050 O O . GLN A 1 125 ? 15.813 -12.156 9.752 1.00 59.16 125 GLN A O 1
ATOM 1055 N N . LEU A 1 126 ? 14.074 -13.554 9.913 1.00 58.94 126 LEU A N 1
ATOM 1056 C CA . LEU A 1 126 ? 13.180 -12.507 10.388 1.00 58.94 126 LEU A CA 1
ATOM 1057 C C . LEU A 1 126 ? 13.461 -12.353 11.891 1.00 58.94 126 LEU A C 1
ATOM 1059 O O . LEU A 1 126 ? 13.468 -13.361 12.605 1.00 58.94 126 LEU A O 1
ATOM 1063 N N . PRO A 1 127 ? 13.736 -11.139 12.399 1.00 55.88 127 PRO A N 1
ATOM 1064 C CA . PRO A 1 127 ? 13.773 -10.928 13.839 1.00 55.88 127 PRO A CA 1
ATOM 1065 C C . PRO A 1 127 ? 12.450 -11.397 14.460 1.00 55.88 127 PRO A C 1
ATOM 1067 O O . PRO A 1 127 ? 11.423 -11.431 13.780 1.00 55.88 127 PRO A O 1
ATOM 1070 N N . ALA A 1 128 ? 12.478 -11.747 15.749 1.00 59.00 128 ALA A N 1
ATOM 1071 C CA . ALA A 1 128 ? 11.283 -12.089 16.517 1.00 59.00 128 ALA A CA 1
ATOM 1072 C C . ALA A 1 128 ? 10.156 -11.082 16.221 1.00 59.00 128 ALA A C 1
ATOM 1074 O O . ALA A 1 128 ? 10.293 -9.908 16.553 1.00 59.00 128 ALA A O 1
ATOM 1075 N N . THR A 1 129 ? 9.083 -11.537 15.561 1.00 65.38 129 THR A N 1
ATOM 1076 C CA . THR A 1 129 ? 7.898 -10.740 15.178 1.00 65.38 129 THR A CA 1
ATOM 1077 C C . THR A 1 129 ? 8.220 -9.365 14.577 1.00 65.38 129 THR A C 1
ATOM 1079 O O . THR A 1 129 ? 8.282 -8.357 15.284 1.00 65.38 129 THR A O 1
ATOM 1082 N N . SER A 1 130 ? 8.373 -9.290 13.253 1.00 83.06 130 SER A N 1
ATOM 1083 C CA . SER A 1 130 ? 8.469 -8.009 12.543 1.00 83.06 130 SER A CA 1
ATOM 1084 C C . SER A 1 130 ? 7.079 -7.521 12.128 1.00 83.06 130 SER A C 1
ATOM 1086 O O . SER A 1 130 ? 6.183 -8.309 11.847 1.00 83.06 130 SER A O 1
ATOM 1088 N N . HIS A 1 131 ? 6.860 -6.209 12.100 1.00 89.75 131 HIS A N 1
ATOM 1089 C CA . HIS A 1 131 ? 5.636 -5.630 11.547 1.00 89.75 131 HIS A CA 1
ATOM 1090 C C . HIS A 1 131 ? 5.975 -4.423 10.685 1.00 89.75 131 HIS A C 1
ATOM 1092 O O . HIS A 1 131 ? 6.914 -3.679 10.972 1.00 89.75 131 HIS A O 1
ATOM 1098 N N . LEU A 1 132 ? 5.209 -4.235 9.614 1.00 91.44 132 LEU A N 1
ATOM 1099 C CA . LEU A 1 132 ? 5.443 -3.186 8.629 1.00 91.44 132 LEU A CA 1
ATOM 1100 C C . LEU A 1 132 ? 4.116 -2.546 8.238 1.00 91.44 132 LEU A C 1
ATOM 1102 O O . LEU A 1 132 ? 3.166 -3.235 7.883 1.00 91.44 132 LEU A O 1
ATOM 1106 N N . CYS A 1 133 ? 4.061 -1.217 8.264 1.00 92.25 133 CYS A N 1
ATOM 1107 C CA . CYS A 1 133 ? 2.959 -0.472 7.672 1.00 92.25 133 CYS A CA 1
ATOM 1108 C C . CYS A 1 133 ? 3.377 0.042 6.298 1.00 92.25 133 CYS A C 1
ATOM 1110 O O . CYS A 1 133 ? 4.383 0.741 6.182 1.00 92.25 133 CYS A O 1
ATOM 1112 N N . LEU A 1 134 ? 2.583 -0.265 5.276 1.00 92.75 134 LEU A N 1
ATOM 1113 C CA . LEU A 1 134 ? 2.739 0.296 3.938 1.00 92.75 134 LEU A CA 1
ATOM 1114 C C . LEU A 1 134 ? 1.476 1.037 3.525 1.00 92.75 134 LEU A C 1
ATOM 1116 O O . LEU A 1 134 ? 0.354 0.571 3.740 1.00 92.75 134 LEU A O 1
ATOM 1120 N N . SER A 1 135 ? 1.650 2.177 2.860 1.00 92.56 135 SER A N 1
ATOM 1121 C CA . SER A 1 135 ? 0.548 2.776 2.114 1.00 92.56 135 SER A CA 1
ATOM 1122 C C . SER A 1 135 ? 0.133 1.836 0.984 1.00 92.56 135 SER A C 1
ATOM 1124 O O . SER A 1 135 ? 0.967 1.234 0.310 1.00 92.56 135 SER A O 1
ATOM 1126 N N . THR A 1 136 ? -1.164 1.743 0.705 1.00 91.31 136 THR A N 1
ATOM 1127 C CA . THR A 1 136 ? -1.650 0.921 -0.413 1.00 91.31 136 THR A CA 1
ATOM 1128 C C . THR A 1 136 ? -1.224 1.441 -1.783 1.00 91.31 136 THR A C 1
ATOM 1130 O O . THR A 1 136 ? -1.367 0.722 -2.766 1.00 91.31 136 THR A O 1
ATOM 1133 N N . ILE A 1 137 ? -0.721 2.675 -1.886 1.00 88.38 137 ILE A N 1
ATOM 1134 C CA . ILE A 1 137 ? -0.143 3.207 -3.129 1.00 88.38 137 ILE A CA 1
ATOM 1135 C C . ILE A 1 137 ? 1.375 3.032 -3.207 1.00 88.38 137 ILE A C 1
ATOM 1137 O O . ILE A 1 137 ? 1.939 3.310 -4.262 1.00 88.38 137 ILE A O 1
ATOM 1141 N N . ASP A 1 138 ? 2.017 2.523 -2.156 1.00 88.38 138 ASP A N 1
ATOM 1142 C CA . ASP A 1 138 ? 3.464 2.334 -2.120 1.00 88.38 138 ASP A CA 1
ATOM 1143 C C . ASP A 1 138 ? 3.921 1.341 -3.212 1.00 88.38 138 ASP A C 1
ATOM 1145 O O . ASP A 1 138 ? 3.302 0.279 -3.375 1.00 88.38 138 ASP A O 1
ATOM 1149 N N . PRO A 1 139 ? 4.955 1.660 -4.014 1.00 80.62 139 PRO A N 1
ATOM 1150 C CA . PRO A 1 139 ? 5.482 0.733 -5.013 1.00 80.62 139 PRO A CA 1
ATOM 1151 C C . PRO A 1 139 ? 6.098 -0.535 -4.410 1.00 80.62 139 PRO A C 1
ATOM 1153 O O . PRO A 1 139 ? 6.079 -1.568 -5.078 1.00 80.62 139 PRO A O 1
ATOM 1156 N N . ALA A 1 140 ? 6.581 -0.480 -3.164 1.00 82.81 140 ALA A N 1
ATOM 1157 C CA . ALA A 1 140 ? 7.072 -1.634 -2.418 1.00 82.81 140 ALA A CA 1
ATOM 1158 C C . ALA A 1 140 ? 5.946 -2.583 -1.996 1.00 82.81 140 ALA A C 1
ATOM 1160 O O . ALA A 1 140 ? 6.231 -3.672 -1.516 1.00 82.81 140 ALA A O 1
ATOM 1161 N N . LEU A 1 141 ? 4.675 -2.207 -2.187 1.00 84.88 141 LEU A N 1
ATOM 1162 C CA . LEU A 1 141 ? 3.552 -3.126 -2.091 1.00 84.88 141 LEU A CA 1
ATOM 1163 C C . LEU A 1 141 ? 3.369 -3.832 -3.451 1.00 84.88 141 LEU A C 1
ATOM 1165 O O . LEU A 1 141 ? 2.686 -3.277 -4.330 1.00 84.88 141 LEU A O 1
ATOM 1169 N N . PRO A 1 142 ? 3.905 -5.061 -3.652 1.00 70.88 142 PRO A N 1
ATOM 1170 C CA . PRO A 1 142 ? 3.817 -5.763 -4.939 1.00 70.88 142 PRO A CA 1
ATOM 1171 C C . PRO A 1 142 ? 2.373 -6.141 -5.301 1.00 70.88 142 PRO A C 1
ATOM 1173 O O . PRO A 1 142 ? 2.062 -6.499 -6.443 1.00 70.88 142 PRO A O 1
ATOM 1176 N N . PHE A 1 143 ? 1.473 -5.995 -4.341 1.00 71.50 143 PHE A N 1
ATOM 1177 C CA . PHE A 1 143 ? 0.156 -6.582 -4.305 1.00 71.50 143 PHE A CA 1
ATOM 1178 C C . PHE A 1 143 ? -0.968 -5.607 -4.662 1.00 71.50 143 PHE A C 1
ATOM 1180 O O . PHE A 1 143 ? -0.809 -4.385 -4.636 1.00 71.50 143 PHE A O 1
ATOM 1187 N N . GLY A 1 144 ? -2.119 -6.156 -5.047 1.00 63.09 144 GLY A N 1
ATOM 1188 C CA . GLY A 1 144 ? -3.215 -5.401 -5.656 1.00 63.09 144 GLY A CA 1
ATOM 1189 C C . GLY A 1 144 ? -3.051 -5.284 -7.175 1.00 63.09 144 GLY A C 1
ATOM 1190 O O . GLY A 1 144 ? -1.979 -4.971 -7.690 1.00 63.09 144 GLY A O 1
ATOM 1191 N N . GLY A 1 145 ? -4.105 -5.576 -7.933 1.00 65.12 145 GLY A N 1
ATOM 1192 C CA . GLY A 1 145 ? -4.029 -5.764 -9.386 1.00 65.12 145 GLY A CA 1
ATOM 1193 C C . GLY A 1 145 ? -4.058 -7.250 -9.749 1.00 65.12 145 GLY A C 1
ATOM 1194 O O . GLY A 1 145 ? -5.084 -7.879 -9.541 1.00 65.12 145 GLY A O 1
ATOM 1195 N N . VAL A 1 146 ? -2.970 -7.792 -10.316 1.00 61.62 146 VAL A N 1
ATOM 1196 C CA . VAL A 1 146 ? -2.934 -9.168 -10.869 1.00 61.62 146 VAL A CA 1
ATOM 1197 C C . VAL A 1 146 ? -2.584 -10.245 -9.829 1.00 61.62 146 VAL A C 1
ATOM 1199 O O . VAL A 1 146 ? -2.938 -11.400 -10.022 1.00 61.62 146 VAL A O 1
ATOM 1202 N N . VAL A 1 147 ? -1.921 -9.880 -8.726 1.00 65.88 147 VAL A N 1
ATOM 1203 C CA . VAL A 1 147 ? -1.607 -10.817 -7.633 1.00 65.88 147 VAL A CA 1
ATOM 1204 C C . VAL A 1 147 ? -2.772 -10.829 -6.649 1.00 65.88 147 VAL A C 1
ATOM 1206 O O . VAL A 1 147 ? -3.077 -9.782 -6.067 1.00 65.88 147 V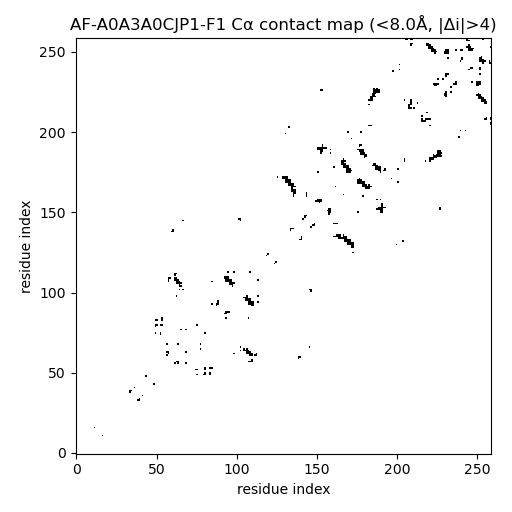AL A O 1
ATOM 1209 N N . ASP A 1 148 ? -3.412 -11.992 -6.504 1.00 71.75 148 ASP A N 1
ATOM 1210 C CA . ASP A 1 148 ? -4.406 -12.239 -5.462 1.00 71.75 148 ASP A CA 1
ATOM 1211 C C . ASP A 1 148 ? -3.719 -12.488 -4.121 1.00 71.75 148 ASP A C 1
ATOM 1213 O O . ASP A 1 148 ? -2.566 -12.909 -4.057 1.00 71.75 148 ASP A O 1
ATOM 1217 N N . TRP A 1 149 ? -4.421 -12.152 -3.056 1.00 71.19 149 TRP A N 1
ATOM 1218 C CA . TRP A 1 149 ? -3.849 -11.977 -1.739 1.00 71.19 149 TRP A CA 1
ATOM 1219 C C . TRP A 1 149 ? -4.401 -12.893 -0.678 1.00 71.19 149 TRP A C 1
ATOM 1221 O O . TRP A 1 149 ? -3.879 -12.869 0.431 1.00 71.19 149 TRP A O 1
ATOM 1231 N N . ASP A 1 150 ? -5.452 -13.645 -1.012 1.00 80.88 150 ASP A N 1
ATOM 1232 C CA . ASP A 1 150 ? -6.170 -14.526 -0.090 1.00 80.88 150 ASP A CA 1
ATOM 1233 C C . ASP A 1 150 ? -6.375 -13.871 1.289 1.00 80.88 150 ASP A C 1
ATOM 1235 O O . ASP A 1 150 ? -6.351 -14.514 2.332 1.00 80.88 150 ASP A O 1
ATOM 1239 N N . PHE A 1 151 ? -6.542 -12.541 1.287 1.00 90.19 151 PHE A N 1
ATOM 1240 C CA . PHE A 1 151 ? -6.636 -11.748 2.496 1.00 90.19 151 PHE A CA 1
ATOM 1241 C C . PHE A 1 151 ? -8.099 -11.691 2.892 1.00 90.19 151 PHE A C 1
ATOM 1243 O O . PHE A 1 151 ? -8.874 -10.890 2.360 1.00 90.19 151 PHE A O 1
ATOM 1250 N N . ASN A 1 152 ? -8.468 -12.595 3.787 1.00 92.94 152 ASN A N 1
ATOM 1251 C CA . ASN A 1 152 ? -9.835 -12.777 4.238 1.00 92.94 152 ASN A CA 1
ATOM 1252 C C . ASN A 1 152 ? -10.030 -12.170 5.625 1.00 92.94 152 ASN A C 1
ATOM 1254 O O . ASN A 1 152 ? -9.096 -12.116 6.426 1.00 92.94 152 ASN A O 1
ATOM 1258 N N . ASP A 1 153 ? -11.241 -11.702 5.903 1.00 92.44 153 ASP A N 1
ATOM 1259 C CA . ASP A 1 153 ? -11.648 -11.248 7.227 1.00 92.44 153 ASP A CA 1
ATOM 1260 C C . ASP A 1 153 ? -11.847 -12.430 8.187 1.00 92.44 153 ASP A C 1
ATOM 1262 O O . ASP A 1 153 ? -11.753 -13.597 7.813 1.00 92.44 153 ASP A O 1
ATOM 1266 N N . LEU A 1 154 ? -12.163 -12.128 9.447 1.00 87.81 154 LEU A N 1
ATOM 1267 C CA . LEU A 1 154 ? -12.437 -13.137 10.480 1.00 87.81 154 LEU A CA 1
ATOM 1268 C C . LEU A 1 154 ? -13.589 -14.105 10.135 1.00 87.81 154 LEU A C 1
ATOM 1270 O O . LEU A 1 154 ? -13.708 -15.146 10.775 1.00 87.81 154 LEU A O 1
ATOM 1274 N N . ASN A 1 155 ? -14.422 -13.777 9.144 1.00 88.62 155 ASN A N 1
ATOM 1275 C CA . ASN A 1 155 ? -15.541 -14.596 8.680 1.00 88.62 155 ASN A CA 1
ATOM 1276 C C . ASN A 1 155 ? -15.207 -15.377 7.393 1.00 88.62 155 ASN A C 1
ATOM 1278 O O . ASN A 1 155 ? -16.089 -16.024 6.830 1.00 88.62 155 ASN A O 1
ATOM 1282 N N . GLY A 1 156 ? -13.965 -15.304 6.904 1.00 89.75 156 GLY A N 1
ATOM 1283 C CA . GLY A 1 156 ? -13.529 -15.944 5.663 1.00 89.75 156 GLY A CA 1
ATOM 1284 C C . GLY A 1 156 ? -13.948 -15.200 4.390 1.00 89.75 156 GLY A C 1
ATOM 1285 O O . GLY A 1 156 ? -13.780 -15.728 3.291 1.00 89.75 156 GLY A O 1
ATOM 1286 N N . ASN A 1 157 ? -14.485 -13.980 4.494 1.00 91.00 157 ASN A N 1
ATOM 1287 C CA . ASN A 1 157 ? -14.804 -13.170 3.321 1.00 91.00 157 ASN A CA 1
ATOM 1288 C C . ASN A 1 157 ? -13.568 -12.420 2.841 1.00 91.00 157 ASN A C 1
ATOM 1290 O O . ASN A 1 157 ? -12.851 -11.802 3.625 1.00 91.00 157 ASN A O 1
ATOM 1294 N N . LYS A 1 158 ? -13.376 -12.367 1.527 1.00 90.25 158 LYS A N 1
ATOM 1295 C CA . LYS A 1 158 ? -12.272 -11.624 0.925 1.00 90.25 158 LYS A CA 1
ATOM 1296 C C . LYS A 1 158 ? -12.352 -10.123 1.228 1.00 90.25 158 LYS A C 1
ATOM 1298 O O . LYS A 1 158 ? -13.323 -9.455 0.861 1.00 90.25 158 LYS A O 1
ATOM 1303 N N . ILE A 1 159 ? -11.285 -9.569 1.800 1.00 90.56 159 ILE A N 1
ATOM 1304 C CA . ILE A 1 159 ? -11.130 -8.133 2.043 1.00 90.56 159 ILE A CA 1
ATOM 1305 C C . ILE A 1 159 ? -10.674 -7.456 0.747 1.00 90.56 159 ILE A C 1
ATOM 1307 O O . ILE A 1 159 ? -9.566 -7.657 0.244 1.00 90.56 159 ILE A O 1
ATOM 1311 N N . ALA A 1 160 ? -11.537 -6.606 0.195 1.00 87.06 160 ALA A N 1
ATOM 1312 C CA . ALA A 1 160 ? -11.244 -5.859 -1.022 1.00 87.06 160 ALA A CA 1
ATOM 1313 C C . ALA A 1 160 ? -10.359 -4.631 -0.73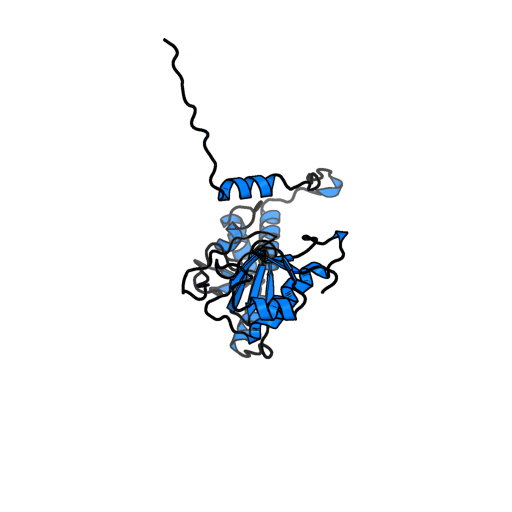6 1.00 87.06 160 ALA A C 1
ATOM 1315 O O . ALA A 1 160 ? -10.847 -3.556 -0.386 1.00 87.06 160 ALA A O 1
ATOM 1316 N N . VAL A 1 161 ? -9.049 -4.767 -0.946 1.00 88.19 161 VAL A N 1
ATOM 1317 C CA . VAL A 1 161 ? -8.087 -3.669 -0.761 1.00 88.19 161 VAL A CA 1
ATOM 1318 C C . VAL A 1 161 ? -8.138 -2.679 -1.930 1.00 88.19 161 VAL A C 1
ATOM 1320 O O . VAL A 1 161 ? -7.938 -3.039 -3.091 1.00 88.19 161 VAL A O 1
ATOM 1323 N N . THR A 1 162 ? -8.338 -1.396 -1.623 1.00 87.31 162 THR A N 1
ATOM 1324 C CA . THR A 1 162 ? -8.288 -0.301 -2.606 1.00 87.31 162 THR A CA 1
ATOM 1325 C C . THR A 1 162 ? -6.991 0.497 -2.479 1.00 87.31 162 THR A C 1
ATOM 1327 O O . THR A 1 162 ? -6.683 0.985 -1.390 1.00 87.31 162 THR A O 1
ATOM 1330 N N . ARG A 1 163 ? -6.274 0.709 -3.596 1.00 85.88 163 ARG A N 1
ATOM 1331 C CA . ARG A 1 163 ? -5.073 1.564 -3.650 1.00 85.88 163 ARG A CA 1
ATOM 1332 C C . ARG A 1 163 ? -5.460 3.047 -3.586 1.00 85.88 163 ARG A C 1
ATOM 1334 O O . ARG A 1 163 ? -5.950 3.602 -4.566 1.00 85.88 163 ARG A O 1
ATOM 1341 N N . ALA A 1 164 ? -5.257 3.675 -2.430 1.00 88.75 164 ALA A N 1
ATOM 1342 C CA . ALA A 1 164 ? -5.465 5.106 -2.199 1.00 88.75 164 ALA A CA 1
ATOM 1343 C C . ALA A 1 164 ? -4.464 5.641 -1.162 1.00 88.75 164 ALA A C 1
ATOM 1345 O O . ALA A 1 164 ? -4.075 4.919 -0.248 1.00 88.75 164 ALA A O 1
ATOM 1346 N N . ALA A 1 165 ? -4.079 6.916 -1.264 1.00 89.94 165 ALA A N 1
ATOM 1347 C CA . ALA A 1 165 ? -3.097 7.529 -0.360 1.00 89.94 165 ALA A CA 1
ATOM 1348 C C . ALA A 1 165 ? -3.513 7.490 1.123 1.00 89.94 165 ALA A C 1
ATOM 1350 O O . ALA A 1 165 ? -2.669 7.444 2.010 1.00 89.94 165 ALA A O 1
ATOM 1351 N N . SER A 1 166 ? -4.819 7.477 1.397 1.00 92.75 166 SER A N 1
ATOM 1352 C CA . SER A 1 166 ? -5.368 7.397 2.752 1.00 92.75 166 SER A CA 1
ATOM 1353 C C . SER A 1 166 ? -5.483 5.969 3.296 1.00 92.75 166 SER A C 1
ATOM 1355 O O . SER A 1 166 ? -5.872 5.781 4.449 1.00 92.75 166 SER A O 1
ATOM 1357 N N . ASN A 1 167 ? -5.160 4.962 2.487 1.00 94.50 167 ASN A N 1
ATOM 1358 C CA . ASN A 1 167 ? -5.332 3.558 2.818 1.00 94.50 167 ASN A CA 1
ATOM 1359 C C . ASN A 1 167 ? -3.984 2.902 3.110 1.00 94.50 167 ASN A C 1
ATOM 1361 O O . ASN A 1 167 ? -3.027 3.100 2.358 1.00 94.50 167 ASN A O 1
ATOM 1365 N N . HIS A 1 168 ? -3.935 2.073 4.149 1.00 95.00 168 HIS A N 1
ATOM 1366 C CA . HIS A 1 168 ? -2.705 1.442 4.629 1.00 95.00 168 HIS A CA 1
ATOM 1367 C C . HIS A 1 168 ? -2.918 -0.039 4.927 1.00 95.00 168 HIS A C 1
ATOM 1369 O O . HIS A 1 168 ? -4.030 -0.461 5.245 1.00 95.00 168 HIS A O 1
ATOM 1375 N N . LEU A 1 169 ? -1.847 -0.813 4.836 1.00 94.25 169 LEU A N 1
ATOM 1376 C CA . LEU A 1 169 ? -1.797 -2.221 5.195 1.00 94.25 169 LEU A CA 1
ATOM 1377 C C . LEU A 1 169 ? -0.770 -2.419 6.293 1.00 94.25 169 LEU A C 1
ATOM 1379 O O . LEU A 1 169 ? 0.367 -1.968 6.166 1.00 94.25 169 LEU A O 1
ATOM 1383 N N . LEU A 1 170 ? -1.189 -3.109 7.342 1.00 94.62 170 LEU A N 1
ATOM 1384 C CA . LEU A 1 170 ? -0.314 -3.628 8.371 1.00 94.62 170 LEU A CA 1
ATOM 1385 C C . LEU A 1 170 ? 0.036 -5.066 8.012 1.00 94.62 170 LEU A C 1
ATOM 1387 O O . LEU A 1 170 ? -0.845 -5.922 7.923 1.00 94.62 170 LEU A O 1
ATOM 1391 N N . PHE A 1 171 ? 1.321 -5.313 7.840 1.00 92.12 171 PHE A N 1
ATOM 1392 C CA . PHE A 1 171 ? 1.899 -6.637 7.744 1.00 92.12 171 PHE A CA 1
ATOM 1393 C C . PHE A 1 171 ? 2.387 -7.079 9.110 1.00 92.12 171 PHE A C 1
ATOM 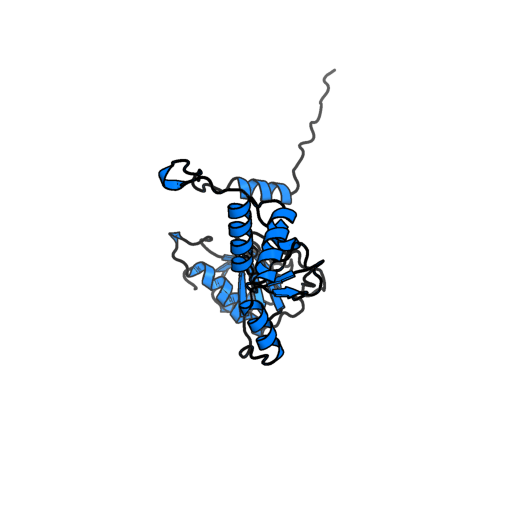1395 O O . PHE A 1 171 ? 2.986 -6.292 9.849 1.00 92.12 171 PHE A O 1
ATOM 1402 N N . TRP A 1 172 ? 2.156 -8.349 9.403 1.00 91.38 172 TRP A N 1
ATOM 1403 C CA . TRP A 1 172 ? 2.761 -9.052 10.517 1.00 91.38 172 TRP A CA 1
ATOM 1404 C C . TRP A 1 172 ? 3.624 -10.166 9.940 1.00 91.38 172 TRP A C 1
ATOM 1406 O O . TRP A 1 172 ? 3.129 -11.079 9.279 1.00 91.38 172 TRP A O 1
ATOM 1416 N N . ASN A 1 173 ? 4.930 -10.051 10.146 1.00 85.94 173 ASN A N 1
ATOM 1417 C CA . ASN A 1 173 ? 5.964 -10.784 9.434 1.00 85.94 173 ASN A CA 1
ATOM 1418 C C . ASN A 1 173 ? 5.824 -10.589 7.914 1.00 85.94 173 ASN A C 1
ATOM 1420 O O . ASN A 1 173 ? 6.100 -9.505 7.402 1.00 85.94 173 ASN A O 1
ATOM 1424 N N . GLU A 1 174 ? 5.359 -11.614 7.202 1.00 81.12 174 GLU A N 1
ATOM 1425 C CA . GLU A 1 174 ? 5.216 -11.625 5.740 1.00 81.12 174 GLU A CA 1
ATOM 1426 C C . GLU A 1 174 ? 3.749 -11.628 5.285 1.00 81.12 174 GLU A C 1
ATOM 1428 O O . GLU A 1 174 ? 3.466 -11.639 4.087 1.00 81.12 174 GLU A O 1
ATOM 1433 N N . GLU A 1 175 ? 2.802 -11.589 6.226 1.00 87.19 175 GLU A N 1
ATOM 1434 C CA . GLU A 1 175 ? 1.379 -11.737 5.935 1.00 87.19 175 GLU A CA 1
ATOM 1435 C C . GLU A 1 175 ? 0.604 -10.443 6.218 1.00 87.19 175 GLU A C 1
ATOM 1437 O O . GLU A 1 175 ? 0.864 -9.761 7.217 1.00 87.19 175 GLU A O 1
ATOM 1442 N N . PRO A 1 176 ? -0.366 -10.074 5.360 1.00 91.12 176 PRO A N 1
ATOM 1443 C CA . PRO A 1 176 ? -1.263 -8.969 5.657 1.00 91.12 176 PRO A CA 1
ATOM 1444 C C . PRO A 1 176 ? -2.105 -9.316 6.891 1.00 91.12 176 PRO A C 1
ATOM 1446 O O . PRO A 1 176 ? -2.824 -10.312 6.916 1.00 91.12 176 PRO A O 1
ATOM 1449 N N . ALA A 1 177 ? -2.017 -8.476 7.919 1.00 93.81 177 ALA A N 1
ATOM 1450 C CA . ALA A 1 177 ? -2.720 -8.658 9.185 1.00 93.81 177 ALA A CA 1
ATOM 1451 C C . ALA A 1 177 ? -3.934 -7.730 9.297 1.00 93.81 177 ALA A C 1
ATOM 1453 O O . ALA A 1 177 ? -4.998 -8.153 9.749 1.00 93.81 177 ALA A O 1
ATOM 1454 N N . ALA A 1 178 ? -3.803 -6.474 8.861 1.00 95.75 178 ALA A N 1
ATOM 1455 C CA . ALA A 1 178 ? -4.913 -5.527 8.863 1.00 95.75 178 ALA A CA 1
ATOM 1456 C C . ALA A 1 178 ? -4.875 -4.564 7.675 1.00 95.75 178 ALA A C 1
ATOM 1458 O O . ALA A 1 178 ? -3.816 -4.135 7.218 1.00 95.75 178 ALA A O 1
ATOM 1459 N N . TYR A 1 179 ? -6.055 -4.160 7.219 1.00 95.62 179 TYR A N 1
ATOM 1460 C CA . TYR A 1 179 ? -6.266 -3.130 6.214 1.00 95.62 179 TYR A CA 1
ATOM 1461 C C . TYR A 1 179 ? -7.012 -1.943 6.824 1.00 95.62 179 TYR A C 1
ATOM 1463 O O . TYR A 1 179 ? -8.091 -2.076 7.399 1.00 95.62 179 TYR A O 1
ATOM 1471 N N . CYS A 1 180 ? -6.416 -0.763 6.695 1.00 96.56 180 CYS A N 1
ATOM 1472 C CA . CYS A 1 180 ? -6.948 0.494 7.195 1.00 96.56 180 CYS A CA 1
ATOM 1473 C C . CYS A 1 180 ? -7.471 1.326 6.029 1.00 96.56 180 CYS A C 1
ATOM 1475 O O . CYS A 1 180 ? -6.684 1.863 5.245 1.00 96.56 180 CYS A O 1
ATOM 1477 N N . GLU A 1 181 ? -8.786 1.498 5.946 1.00 95.25 181 GLU A N 1
ATOM 1478 C CA . GLU A 1 181 ? -9.393 2.453 5.027 1.00 95.25 181 GLU A CA 1
ATOM 1479 C C . GLU A 1 181 ? -9.410 3.844 5.644 1.00 95.25 181 GLU A C 1
ATOM 1481 O O . GLU A 1 181 ? -9.845 4.038 6.782 1.00 95.25 181 GLU A O 1
ATOM 1486 N N . ASN A 1 182 ? -9.005 4.832 4.851 1.00 94.81 182 ASN A N 1
ATOM 1487 C CA . ASN A 1 182 ? -9.150 6.239 5.184 1.00 94.81 182 ASN A CA 1
ATOM 1488 C C . ASN A 1 182 ? -8.593 6.605 6.577 1.00 94.81 182 ASN A C 1
ATOM 1490 O O . ASN A 1 182 ? -9.313 7.147 7.414 1.00 94.81 182 ASN A O 1
ATOM 1494 N N . PHE A 1 183 ? -7.316 6.299 6.818 1.00 94.44 183 PHE A N 1
ATOM 1495 C CA . PHE A 1 183 ? -6.634 6.487 8.105 1.00 94.44 183 PHE A CA 1
ATOM 1496 C C . PHE A 1 183 ? -7.366 5.797 9.269 1.00 94.44 183 PHE A C 1
ATOM 1498 O O . PHE A 1 183 ? -7.697 6.430 10.266 1.00 94.44 183 PHE A O 1
ATOM 1505 N N . ALA A 1 184 ? -7.626 4.493 9.116 1.00 95.81 184 ALA A N 1
ATOM 1506 C CA . ALA A 1 184 ? -8.311 3.630 10.088 1.00 95.81 184 ALA A CA 1
ATOM 1507 C C . ALA A 1 184 ? -9.776 3.992 10.375 1.00 95.81 184 ALA A C 1
ATOM 1509 O O . ALA A 1 184 ? -10.361 3.482 11.326 1.00 95.81 184 ALA A O 1
ATOM 1510 N N . SER A 1 185 ? -10.412 4.814 9.536 1.00 95.69 185 SER A N 1
ATOM 1511 C CA . SER A 1 185 ? -11.833 5.105 9.707 1.00 95.69 185 SER A CA 1
ATOM 1512 C C . SER A 1 185 ? -12.713 3.868 9.559 1.00 95.69 185 SER A C 1
ATOM 1514 O O . SER A 1 185 ? -13.705 3.718 10.275 1.00 95.69 185 SER A O 1
ATOM 1516 N N . ARG A 1 186 ? -12.300 2.940 8.695 1.00 96.50 186 ARG A N 1
ATOM 1517 C CA . ARG A 1 186 ? -12.748 1.548 8.750 1.00 96.50 186 ARG A CA 1
ATOM 1518 C C . ARG A 1 186 ? -11.529 0.649 8.828 1.00 96.50 186 ARG A C 1
ATOM 1520 O O . ARG A 1 186 ? -10.569 0.840 8.079 1.00 96.50 186 ARG A O 1
ATOM 1527 N N . LEU A 1 187 ? -11.580 -0.310 9.734 1.00 96.56 187 LEU A N 1
ATOM 1528 C CA . LEU A 1 187 ? -10.544 -1.307 9.938 1.00 96.56 187 LEU A CA 1
ATOM 1529 C C . LEU A 1 187 ? -11.055 -2.670 9.496 1.00 96.56 187 LEU A C 1
ATOM 1531 O O . LEU A 1 187 ? -12.176 -3.057 9.818 1.00 96.56 187 LEU A O 1
ATOM 1535 N N . TRP A 1 188 ? -10.203 -3.396 8.788 1.00 96.12 188 TRP A N 1
ATOM 1536 C CA . TRP A 1 188 ? -10.411 -4.789 8.429 1.00 96.12 188 TRP A CA 1
ATOM 1537 C C . TRP A 1 188 ? -9.257 -5.605 9.001 1.00 96.12 188 TRP A C 1
ATOM 1539 O O . TRP A 1 188 ? -8.113 -5.436 8.589 1.00 96.12 188 TRP A O 1
ATOM 1549 N N . LEU A 1 189 ? -9.552 -6.453 9.973 1.00 96.31 189 LEU A N 1
ATOM 1550 C CA . LEU A 1 189 ? -8.646 -7.403 10.596 1.00 96.31 189 LEU A CA 1
ATOM 1551 C C . LEU A 1 189 ? -8.760 -8.733 9.851 1.00 96.31 189 LEU A C 1
ATOM 1553 O O . LEU A 1 189 ? -9.874 -9.227 9.637 1.00 96.31 189 LEU A O 1
ATOM 1557 N N . GLY A 1 190 ? -7.616 -9.292 9.464 1.00 95.38 190 GLY A N 1
ATOM 1558 C CA . GLY A 1 190 ? -7.553 -10.562 8.753 1.00 95.38 190 GLY A CA 1
ATOM 1559 C C . GLY A 1 190 ? -7.911 -11.764 9.627 1.00 95.38 190 GLY A C 1
ATOM 1560 O O . GLY A 1 190 ? -7.848 -11.699 10.853 1.00 95.38 190 GLY A O 1
ATOM 1561 N N . GLU A 1 191 ? -8.212 -12.898 9.000 1.00 94.25 191 GLU A N 1
ATOM 1562 C CA . GLU A 1 191 ? -8.530 -14.174 9.667 1.00 94.25 191 GLU A CA 1
ATOM 1563 C C . GLU A 1 191 ? -7.437 -14.648 10.651 1.00 94.25 191 GLU A C 1
ATOM 1565 O O . GLU A 1 191 ? -7.703 -15.308 11.660 1.00 94.25 191 GLU A O 1
ATOM 1570 N N . LYS A 1 192 ? -6.184 -14.261 10.390 1.00 91.62 192 LYS A N 1
ATOM 1571 C CA . LYS A 1 192 ? -5.015 -14.586 11.218 1.00 91.62 192 LYS A CA 1
ATOM 1572 C C . LYS A 1 192 ? -4.744 -13.571 12.329 1.00 91.62 192 LYS A C 1
ATOM 1574 O O . LYS A 1 192 ? -3.751 -13.712 13.036 1.00 91.62 192 LYS A O 1
ATOM 1579 N N . TRP A 1 193 ? -5.611 -12.575 12.518 1.00 95.12 193 TRP A N 1
ATOM 1580 C CA . TRP A 1 193 ? -5.454 -11.567 13.565 1.00 95.12 193 TRP A CA 1
ATOM 1581 C C . TRP A 1 193 ? -5.373 -12.198 14.962 1.00 95.12 193 TRP A C 1
ATOM 1583 O O . TRP A 1 193 ? -6.101 -13.146 15.278 1.00 95.12 193 TRP A O 1
ATOM 1593 N N . ARG A 1 194 ? -4.490 -11.664 15.812 1.00 93.31 194 ARG A N 1
ATOM 1594 C CA . ARG A 1 194 ? -4.289 -12.082 17.209 1.00 93.31 194 ARG A CA 1
ATOM 1595 C C . ARG A 1 194 ? -4.106 -10.854 18.098 1.00 93.31 194 ARG A C 1
ATOM 1597 O O . ARG A 1 194 ? -3.601 -9.834 17.641 1.00 93.31 194 ARG A O 1
ATOM 1604 N N . ASP A 1 195 ? -4.466 -10.967 19.377 1.00 93.69 195 ASP A N 1
ATOM 1605 C CA . ASP A 1 195 ? -4.411 -9.836 20.321 1.00 93.69 195 ASP A CA 1
ATOM 1606 C C . ASP A 1 195 ? -2.972 -9.295 20.519 1.00 93.69 195 ASP A C 1
ATOM 1608 O O . ASP A 1 195 ? -2.784 -8.109 20.784 1.00 93.69 195 ASP A O 1
ATOM 1612 N N . GLU A 1 196 ? -1.942 -10.122 20.298 1.00 93.19 196 GLU A N 1
ATOM 1613 C CA . GLU A 1 196 ? -0.524 -9.714 20.293 1.00 93.19 196 GLU A CA 1
ATOM 1614 C C . GLU A 1 196 ? -0.167 -8.700 19.190 1.00 93.19 196 GLU A C 1
ATOM 1616 O O . GLU A 1 196 ? 0.824 -7.983 19.311 1.00 93.19 196 GLU A O 1
ATOM 1621 N N . MET A 1 197 ? -0.986 -8.599 18.135 1.00 94.88 197 MET A N 1
ATOM 1622 C CA . MET A 1 197 ? -0.802 -7.651 17.030 1.00 94.88 197 MET A CA 1
ATOM 1623 C C . MET A 1 197 ? -1.377 -6.261 17.353 1.00 94.88 197 MET A C 1
ATOM 1625 O O . MET A 1 197 ? -1.051 -5.277 16.680 1.00 94.88 197 MET A O 1
ATOM 1629 N N . ASN A 1 198 ? -2.213 -6.149 18.395 1.00 95.44 198 ASN A N 1
ATOM 1630 C CA . ASN A 1 198 ? -2.879 -4.900 18.777 1.00 95.44 198 ASN A CA 1
ATOM 1631 C C . ASN A 1 198 ? -1.891 -3.739 19.022 1.00 95.44 198 ASN A C 1
ATOM 1633 O O . ASN A 1 198 ? -2.144 -2.645 18.504 1.00 95.44 198 ASN A O 1
ATOM 1637 N N . PRO A 1 199 ? -0.751 -3.922 19.728 1.00 94.81 199 PRO A N 1
ATOM 1638 C CA . PRO A 1 199 ? 0.213 -2.843 19.942 1.00 94.81 199 PRO A CA 1
ATOM 1639 C C . PRO A 1 199 ? 0.785 -2.272 18.640 1.00 94.81 199 PRO A C 1
ATOM 1641 O O . PRO A 1 199 ? 0.939 -1.056 18.532 1.00 94.81 199 PRO A O 1
ATOM 1644 N N . ALA A 1 200 ? 1.047 -3.110 17.630 1.00 94.25 200 ALA A N 1
ATOM 1645 C CA . ALA A 1 200 ? 1.578 -2.659 16.342 1.00 94.25 200 ALA A CA 1
ATOM 1646 C C . ALA A 1 200 ? 0.554 -1.835 15.548 1.00 94.25 200 ALA A C 1
ATOM 1648 O O . ALA A 1 200 ? 0.892 -0.775 15.016 1.00 94.25 200 ALA A O 1
ATOM 1649 N N . LEU A 1 201 ? -0.714 -2.261 15.525 1.00 96.56 201 LEU A N 1
ATOM 1650 C CA . LEU A 1 201 ? -1.809 -1.487 14.925 1.00 96.56 201 LEU A CA 1
ATOM 1651 C C . LEU A 1 201 ? -1.977 -0.128 15.607 1.00 96.56 201 LEU A C 1
ATOM 1653 O O . LEU A 1 201 ? -2.082 0.897 14.935 1.00 96.56 201 LEU A O 1
ATOM 1657 N N . ILE A 1 202 ? -1.957 -0.101 16.938 1.00 96.56 202 ILE A N 1
ATOM 1658 C CA . ILE A 1 202 ? -2.101 1.136 17.710 1.00 96.56 202 ILE A CA 1
ATOM 1659 C C . ILE A 1 202 ? -0.905 2.062 17.478 1.00 96.56 202 ILE A C 1
ATOM 1661 O O . ILE A 1 202 ? -1.101 3.252 17.231 1.00 96.56 202 ILE A O 1
ATOM 1665 N N . ALA A 1 203 ? 0.323 1.538 17.504 1.00 94.75 203 ALA A N 1
ATOM 1666 C CA . ALA A 1 203 ? 1.533 2.307 17.225 1.00 94.75 203 ALA A CA 1
ATOM 1667 C C . ALA A 1 203 ? 1.507 2.912 15.813 1.00 94.75 203 ALA A C 1
ATOM 1669 O O . ALA A 1 203 ? 1.824 4.092 15.642 1.00 94.75 203 ALA A O 1
ATOM 1670 N N . MET A 1 204 ? 1.056 2.142 14.818 1.00 94.94 204 MET A N 1
ATOM 1671 C CA . MET A 1 204 ? 0.843 2.623 13.454 1.00 94.94 204 MET A CA 1
ATOM 1672 C C . MET A 1 204 ? -0.174 3.769 13.419 1.00 94.94 204 MET A C 1
ATOM 1674 O O . MET A 1 204 ? 0.137 4.828 12.876 1.00 94.94 204 MET A O 1
ATOM 1678 N N . ILE A 1 205 ? -1.356 3.608 14.022 1.00 96.25 205 ILE A N 1
ATOM 1679 C CA . ILE A 1 205 ? -2.391 4.655 14.022 1.00 96.25 205 ILE A CA 1
ATOM 1680 C C . ILE A 1 205 ? -1.891 5.927 14.723 1.00 96.25 205 ILE A C 1
ATOM 1682 O O . ILE A 1 205 ? -2.065 7.034 14.210 1.00 96.25 205 ILE A O 1
ATOM 1686 N N . LYS A 1 206 ? -1.213 5.774 15.866 1.00 95.88 206 LYS A N 1
ATOM 1687 C CA . LYS A 1 206 ? -0.580 6.873 16.606 1.00 95.88 206 LYS A CA 1
ATOM 1688 C C . LYS A 1 206 ? 0.461 7.603 15.758 1.00 95.88 206 LYS A C 1
ATOM 1690 O O . LYS A 1 206 ? 0.505 8.831 15.766 1.00 95.88 206 LYS A O 1
ATOM 1695 N N . SER A 1 207 ? 1.262 6.881 14.973 1.00 94.00 207 SER A N 1
ATOM 1696 C CA . SER A 1 207 ? 2.319 7.482 14.148 1.00 94.00 207 SER A CA 1
ATOM 1697 C C . SER A 1 207 ? 1.798 8.552 13.177 1.00 94.00 207 SER A C 1
ATOM 1699 O O . SER A 1 207 ? 2.462 9.572 12.987 1.00 94.00 207 SER A O 1
ATOM 1701 N N . TRP A 1 208 ? 0.575 8.403 12.653 1.00 93.94 208 TRP A N 1
ATOM 1702 C CA . TRP A 1 208 ? -0.044 9.385 11.754 1.00 93.94 208 TRP A CA 1
ATOM 1703 C C . TRP A 1 208 ? -0.306 10.747 12.411 1.00 93.94 208 TRP A C 1
ATOM 1705 O O . TRP A 1 208 ? -0.356 11.761 11.716 1.00 93.94 208 TRP A O 1
ATOM 1715 N N . LEU A 1 209 ? -0.445 10.797 13.740 1.00 94.44 209 LEU A N 1
ATOM 1716 C CA . LEU A 1 209 ? -0.656 12.038 14.492 1.00 94.44 209 LEU A CA 1
ATOM 1717 C C . LEU A 1 209 ? 0.644 12.628 15.069 1.00 94.44 209 LEU A C 1
ATOM 1719 O O . LEU A 1 209 ? 0.654 13.797 15.460 1.00 94.44 209 LEU A O 1
ATOM 1723 N N . ARG A 1 210 ? 1.755 11.874 15.063 1.00 92.62 210 ARG A N 1
ATOM 1724 C CA . ARG A 1 210 ? 3.086 12.363 15.489 1.00 92.62 210 ARG A CA 1
ATOM 1725 C C . ARG A 1 210 ? 3.715 13.345 14.505 1.00 92.62 210 ARG A C 1
ATOM 1727 O O . ARG A 1 210 ? 4.588 14.121 14.877 1.00 92.62 210 ARG A O 1
ATOM 1734 N N . VAL A 1 211 ? 3.257 13.334 13.256 1.00 88.75 211 VAL A N 1
ATOM 1735 C CA . VAL A 1 211 ? 3.669 14.288 12.221 1.00 88.75 211 VAL A CA 1
ATOM 1736 C C . VAL A 1 211 ? 3.280 15.719 12.650 1.00 88.75 211 VAL A C 1
ATOM 1738 O O . VAL A 1 211 ? 2.218 15.886 13.255 1.00 88.75 211 VAL A O 1
ATOM 1741 N N . PRO A 1 212 ? 4.080 16.769 12.368 1.00 88.44 212 PRO A N 1
ATOM 1742 C CA . PRO A 1 212 ? 3.704 18.153 12.668 1.00 88.44 212 PRO A CA 1
ATOM 1743 C C . PRO A 1 212 ? 2.344 18.531 12.073 1.00 88.44 212 PRO A C 1
ATOM 1745 O O . PRO A 1 212 ? 2.030 18.132 10.955 1.00 88.44 212 PRO A O 1
ATOM 1748 N N . ALA A 1 213 ? 1.551 19.336 12.788 1.00 85.81 213 ALA A N 1
ATOM 1749 C CA . ALA A 1 213 ? 0.160 19.634 12.424 1.00 85.81 213 ALA A CA 1
ATOM 1750 C C . ALA A 1 213 ? -0.023 20.129 10.975 1.00 85.81 213 ALA A C 1
ATOM 1752 O O . ALA A 1 213 ? -0.976 19.723 10.318 1.00 85.81 213 ALA A O 1
ATOM 1753 N N . ALA A 1 214 ? 0.915 20.932 10.460 1.00 83.25 214 ALA A N 1
ATOM 1754 C CA . ALA A 1 214 ? 0.892 21.449 9.088 1.00 83.25 214 ALA A CA 1
ATOM 1755 C C . ALA A 1 214 ? 1.066 20.371 7.999 1.00 83.25 214 ALA A C 1
ATOM 1757 O O . ALA A 1 214 ? 0.705 20.599 6.849 1.00 83.25 214 ALA A O 1
ATOM 1758 N N . LEU A 1 215 ? 1.625 19.212 8.351 1.00 83.19 215 LEU A N 1
ATOM 1759 C CA . LEU A 1 215 ? 1.903 18.099 7.440 1.00 83.19 215 LEU A CA 1
ATOM 1760 C C . LEU A 1 215 ? 0.979 16.893 7.683 1.00 83.19 215 LEU A C 1
ATOM 1762 O O . LEU A 1 215 ? 1.069 15.894 6.970 1.00 83.19 215 LEU A O 1
ATOM 1766 N N . ARG A 1 216 ? 0.094 16.951 8.687 1.00 83.69 216 ARG A N 1
ATOM 1767 C CA . ARG A 1 216 ? -0.838 15.856 8.985 1.00 83.69 216 ARG A CA 1
ATOM 1768 C C . ARG A 1 216 ? -1.925 15.771 7.923 1.00 83.69 216 ARG A C 1
ATOM 1770 O O . ARG A 1 216 ? -2.623 16.743 7.654 1.00 83.69 216 ARG A O 1
ATOM 1777 N N . SER A 1 217 ? -2.185 14.563 7.434 1.00 86.75 217 SER A N 1
ATOM 1778 C CA . SER A 1 217 ? -3.357 14.304 6.588 1.00 86.75 217 SER A CA 1
ATOM 1779 C C . SER A 1 217 ? -4.681 14.355 7.361 1.00 86.75 217 SER A C 1
ATOM 1781 O O . SER A 1 217 ? -5.745 14.512 6.762 1.00 86.75 217 SER A O 1
ATOM 1783 N N . ARG A 1 218 ? -4.643 14.188 8.691 1.00 90.12 218 ARG A N 1
ATOM 1784 C CA . ARG A 1 218 ? -5.816 14.171 9.572 1.00 90.12 218 ARG A CA 1
ATOM 1785 C C . ARG A 1 218 ? -5.537 14.933 10.867 1.00 90.12 218 ARG A C 1
ATOM 1787 O O . ARG A 1 218 ? -4.500 14.741 11.492 1.00 90.12 218 ARG A O 1
ATOM 1794 N N . ALA A 1 219 ? -6.490 15.762 11.293 1.00 91.38 219 ALA A N 1
ATOM 1795 C CA . ALA A 1 219 ? -6.403 16.481 12.568 1.00 91.38 219 ALA A CA 1
ATOM 1796 C C . ALA A 1 219 ? -6.569 15.551 13.785 1.00 91.38 219 ALA A C 1
ATOM 1798 O O . ALA A 1 219 ? -6.008 15.819 14.842 1.00 91.38 219 ALA A O 1
ATOM 1799 N N . ARG A 1 220 ? -7.334 14.468 13.616 1.00 95.00 220 ARG A N 1
ATOM 1800 C CA . ARG A 1 220 ? -7.594 13.394 14.583 1.00 95.00 220 ARG A CA 1
ATOM 1801 C C . ARG A 1 220 ? -7.934 12.112 13.823 1.00 95.00 220 ARG A C 1
ATOM 1803 O O . ARG A 1 220 ? -8.310 12.191 12.650 1.00 95.00 220 ARG A O 1
ATOM 1810 N N . ILE A 1 221 ? -7.824 10.959 14.470 1.00 97.12 221 ILE A N 1
ATOM 1811 C CA . ILE A 1 221 ? -8.245 9.676 13.889 1.00 97.12 221 ILE A CA 1
ATOM 1812 C C . ILE A 1 221 ? -9.627 9.317 14.422 1.00 97.12 221 ILE A C 1
ATOM 1814 O O . ILE A 1 221 ? -9.882 9.472 15.609 1.00 97.12 221 ILE A O 1
ATOM 1818 N N . GLU A 1 222 ? -10.517 8.853 13.548 1.00 97.38 222 GLU A N 1
ATOM 1819 C CA . GLU A 1 222 ? -11.899 8.503 13.888 1.00 97.38 222 GLU A CA 1
ATOM 1820 C C . GLU A 1 222 ? -12.229 7.114 13.345 1.00 97.38 222 GLU A C 1
ATOM 1822 O O . GLU A 1 222 ? -12.507 6.984 12.154 1.00 97.38 222 GLU A O 1
ATOM 1827 N N . ILE A 1 223 ? -12.219 6.094 14.201 1.00 97.81 223 ILE A N 1
ATOM 1828 C CA . ILE A 1 223 ? -12.561 4.712 13.851 1.00 97.81 223 ILE A CA 1
ATOM 1829 C C . ILE A 1 223 ? -14.076 4.539 13.988 1.00 97.81 223 ILE A C 1
ATOM 1831 O O . ILE A 1 223 ? -14.623 4.627 15.088 1.00 97.81 223 ILE A O 1
ATOM 1835 N N . LEU A 1 224 ? -14.753 4.304 12.864 1.00 97.12 224 LEU A N 1
ATOM 1836 C CA . LEU A 1 224 ? -16.201 4.078 12.798 1.00 97.12 224 LEU A CA 1
ATOM 1837 C C . LEU A 1 224 ? -16.537 2.590 12.827 1.00 97.12 224 LEU A C 1
ATOM 1839 O O . LEU A 1 224 ? -17.487 2.184 13.492 1.00 97.12 224 LEU A O 1
ATOM 1843 N N . GLN A 1 225 ? -15.778 1.784 12.081 1.00 96.38 225 GLN A N 1
ATOM 1844 C CA . GLN A 1 225 ? -16.075 0.366 11.904 1.00 96.38 225 GLN A CA 1
ATOM 1845 C C . GLN A 1 225 ? -14.833 -0.508 12.012 1.00 96.38 225 GLN A C 1
ATOM 1847 O O . GLN A 1 225 ? -13.753 -0.114 11.570 1.00 96.38 225 GLN A O 1
ATOM 1852 N N . ILE A 1 226 ? -15.025 -1.716 12.535 1.00 95.88 226 ILE A N 1
ATOM 1853 C CA . ILE A 1 226 ? -14.030 -2.790 12.577 1.00 95.88 226 ILE A CA 1
ATOM 1854 C C . ILE A 1 226 ? -14.720 -4.054 12.055 1.00 95.88 226 ILE A C 1
ATOM 1856 O O . ILE A 1 226 ? -15.738 -4.463 12.603 1.00 95.88 226 ILE A O 1
ATOM 1860 N N . ASN A 1 227 ? -14.225 -4.635 10.960 1.00 94.06 227 ASN A N 1
ATOM 1861 C CA . ASN A 1 227 ? -14.821 -5.792 10.268 1.00 94.06 227 ASN A CA 1
ATOM 1862 C C . ASN A 1 227 ? -16.314 -5.621 9.936 1.00 94.06 227 ASN A C 1
ATOM 1864 O O . ASN A 1 227 ? -17.098 -6.561 9.995 1.00 94.06 227 ASN A O 1
ATOM 1868 N N . GLY A 1 228 ? -16.717 -4.394 9.593 1.00 90.88 228 GLY A N 1
ATOM 1869 C CA . GLY A 1 228 ? -18.106 -4.047 9.274 1.00 90.88 228 GLY A CA 1
ATOM 1870 C C . GLY A 1 228 ? -18.999 -3.764 10.489 1.00 90.88 228 GLY A C 1
ATOM 1871 O O . GLY A 1 228 ? -20.066 -3.172 10.316 1.00 90.88 228 GLY A O 1
ATOM 1872 N N . GLU A 1 229 ? -18.556 -4.089 11.702 1.00 93.12 229 GLU A N 1
ATOM 1873 C CA . GLU A 1 229 ? -19.264 -3.807 12.955 1.00 93.12 229 GLU A CA 1
ATOM 1874 C C . GLU A 1 229 ? -18.937 -2.412 13.490 1.00 93.12 229 GLU A C 1
ATOM 1876 O O . GLU A 1 229 ? -17.915 -1.823 13.130 1.00 93.12 229 GLU A O 1
ATOM 1881 N N . ASN A 1 230 ? -19.788 -1.876 14.371 1.00 95.12 230 ASN A N 1
ATOM 1882 C CA . ASN A 1 230 ? -19.505 -0.615 15.051 1.00 95.12 230 ASN A CA 1
ATOM 1883 C C . ASN A 1 230 ? -18.225 -0.744 15.902 1.00 95.12 230 ASN A C 1
ATOM 1885 O O . ASN A 1 230 ? -18.068 -1.690 16.675 1.00 95.12 230 ASN A O 1
ATOM 1889 N N . ALA A 1 231 ? -17.319 0.231 15.788 1.00 94.06 231 ALA A N 1
ATOM 1890 C CA . ALA A 1 231 ? -16.042 0.212 16.498 1.00 94.06 231 ALA A CA 1
ATOM 1891 C C . ALA A 1 231 ? -16.181 0.147 18.029 1.00 94.06 231 ALA A C 1
ATOM 1893 O O . ALA A 1 231 ? -15.308 -0.413 18.681 1.00 94.06 231 ALA A O 1
ATOM 1894 N N . LYS A 1 232 ? -17.261 0.688 18.607 1.00 92.75 232 LYS A N 1
ATOM 1895 C CA . LYS A 1 232 ? -17.524 0.679 20.055 1.00 92.75 232 LYS A CA 1
ATOM 1896 C C . LYS A 1 232 ? -17.958 -0.677 20.591 1.00 92.75 232 LYS A C 1
ATOM 1898 O O . LYS A 1 232 ? -17.664 -0.984 21.739 1.00 92.75 232 LYS A O 1
ATOM 1903 N N . THR A 1 233 ? -18.687 -1.455 19.795 1.00 92.12 233 THR A N 1
ATOM 1904 C CA . THR A 1 233 ? -19.197 -2.773 20.209 1.00 92.12 233 THR A CA 1
ATOM 1905 C C . THR A 1 233 ? -18.205 -3.895 19.920 1.00 92.12 233 THR A C 1
ATOM 1907 O O . THR A 1 233 ? -18.402 -5.018 20.369 1.00 92.12 233 THR A O 1
ATOM 1910 N N . ASN A 1 234 ? -17.152 -3.607 19.157 1.00 93.50 234 ASN A N 1
ATOM 1911 C CA . ASN A 1 234 ? -16.152 -4.586 18.771 1.00 93.50 234 ASN A CA 1
ATOM 1912 C C . ASN A 1 234 ? -15.199 -4.929 19.934 1.00 93.50 234 ASN A C 1
ATOM 1914 O O . ASN A 1 234 ? -14.872 -4.071 20.753 1.00 93.50 234 ASN A O 1
ATOM 1918 N N . LYS A 1 235 ? -14.676 -6.164 19.962 1.00 91.69 235 LYS A N 1
ATOM 1919 C CA . LYS A 1 235 ? -13.719 -6.645 20.981 1.00 91.69 235 LYS A CA 1
ATOM 1920 C C . LYS A 1 235 ? -12.491 -5.732 21.136 1.00 91.69 235 LYS A C 1
ATOM 1922 O O . LYS A 1 235 ? -11.974 -5.584 22.238 1.00 91.69 235 LYS A O 1
ATOM 1927 N N . LEU A 1 236 ? -12.033 -5.098 20.053 1.00 93.56 236 LEU A N 1
ATOM 1928 C CA . LEU A 1 236 ? -10.858 -4.221 20.076 1.00 93.56 236 LEU A CA 1
ATOM 1929 C C . LEU A 1 236 ? -11.116 -2.871 20.779 1.00 93.56 236 LEU A C 1
ATOM 1931 O O . LEU A 1 236 ? -10.165 -2.153 21.095 1.00 93.56 236 LEU A O 1
ATOM 1935 N N . ALA A 1 237 ? -12.379 -2.512 21.040 1.00 94.62 237 ALA A N 1
ATOM 1936 C CA . ALA A 1 237 ? -12.750 -1.221 21.614 1.00 94.62 237 ALA A CA 1
ATOM 1937 C C . ALA A 1 237 ? -12.059 -0.955 22.955 1.00 94.62 237 ALA A C 1
ATOM 1939 O O . ALA A 1 237 ? -11.492 0.118 23.148 1.00 94.62 237 ALA A O 1
ATOM 1940 N N . GLU A 1 238 ? -12.055 -1.935 23.860 1.00 95.25 238 GLU A N 1
ATOM 1941 C CA . GLU A 1 238 ? -11.447 -1.787 25.184 1.00 95.25 238 GLU A CA 1
ATOM 1942 C C . GLU A 1 238 ? -9.940 -1.521 25.083 1.00 95.25 238 GLU A C 1
ATOM 1944 O O . GLU A 1 238 ? -9.425 -0.591 25.705 1.00 95.25 238 GLU A O 1
ATOM 1949 N N . THR A 1 239 ? -9.238 -2.264 24.222 1.00 96.62 239 THR A N 1
ATOM 1950 C CA . THR A 1 239 ? -7.804 -2.064 23.983 1.00 96.62 239 THR A CA 1
ATOM 1951 C C . THR A 1 239 ? -7.513 -0.686 23.389 1.00 96.62 239 THR A C 1
ATOM 1953 O O . THR A 1 239 ? -6.531 -0.048 23.770 1.00 96.62 239 THR A O 1
ATOM 1956 N N . LEU A 1 240 ? -8.358 -0.191 22.478 1.00 96.62 240 LEU A N 1
ATOM 1957 C CA . LEU A 1 240 ? -8.219 1.153 21.910 1.00 96.62 240 LEU A CA 1
ATOM 1958 C C . LEU A 1 240 ? -8.425 2.229 22.984 1.00 96.62 240 LEU A C 1
ATOM 1960 O O . LEU A 1 240 ? -7.600 3.134 23.101 1.00 96.62 240 LEU A O 1
ATOM 1964 N N . LEU A 1 241 ? -9.465 2.110 23.811 1.00 96.81 241 LEU A N 1
ATOM 1965 C CA . LEU A 1 241 ? -9.740 3.051 24.904 1.00 96.81 241 LEU A CA 1
ATOM 1966 C C . LEU A 1 241 ? -8.575 3.118 25.904 1.00 96.81 241 LEU A C 1
ATOM 1968 O O . LEU A 1 241 ? -8.107 4.205 26.239 1.00 96.81 241 LEU A O 1
ATOM 1972 N N . GLN A 1 242 ? -8.022 1.966 26.299 1.00 96.38 242 GLN A N 1
ATOM 1973 C CA . GLN A 1 242 ? -6.836 1.887 27.167 1.00 96.38 242 GLN A CA 1
ATOM 1974 C C . GLN A 1 242 ? -5.589 2.550 26.554 1.00 96.38 242 GLN A C 1
ATOM 1976 O O . GLN A 1 242 ? -4.653 2.901 27.269 1.00 96.38 242 GLN A O 1
ATOM 1981 N N . ASN A 1 243 ? -5.572 2.752 25.235 1.00 96.94 243 ASN A N 1
ATOM 1982 C CA . ASN A 1 243 ? -4.467 3.357 24.499 1.00 96.94 243 ASN A CA 1
ATOM 1983 C C . ASN A 1 243 ? -4.719 4.820 24.092 1.00 96.94 243 ASN A C 1
ATOM 1985 O O . ASN A 1 243 ? -4.022 5.332 23.211 1.00 96.94 243 ASN A O 1
ATOM 1989 N N . GLY A 1 244 ? -5.649 5.512 24.755 1.00 95.94 244 GLY A N 1
ATOM 1990 C CA . GLY A 1 244 ? -5.869 6.955 24.596 1.00 95.94 244 GLY A CA 1
ATOM 1991 C C . GLY A 1 244 ? -6.918 7.330 23.550 1.00 95.94 244 GLY A C 1
ATOM 1992 O O . GLY A 1 244 ? -7.024 8.502 23.195 1.00 95.94 244 GLY A O 1
ATOM 1993 N N . PHE A 1 245 ? -7.680 6.358 23.045 1.00 97.25 245 PHE A N 1
ATOM 1994 C CA . PHE A 1 245 ? -8.878 6.653 22.266 1.00 97.25 245 PHE A CA 1
ATOM 1995 C C . PHE A 1 245 ? -10.033 7.025 23.203 1.00 97.25 245 PHE A C 1
ATOM 1997 O O . PHE A 1 245 ? -10.156 6.504 24.308 1.00 97.25 245 PHE A O 1
ATOM 2004 N N . GLU A 1 246 ? -10.918 7.888 22.726 1.00 97.06 246 GLU A N 1
ATOM 2005 C CA . GLU A 1 246 ? -12.122 8.335 23.416 1.00 97.06 246 GLU A CA 1
ATOM 2006 C C . GLU A 1 246 ? -13.376 7.876 22.671 1.00 97.06 246 GLU A C 1
ATOM 2008 O O . GLU A 1 246 ? -13.395 7.713 21.449 1.00 97.06 246 GLU A O 1
ATOM 2013 N N . SER A 1 247 ? -14.457 7.681 23.417 1.00 95.56 247 SER A N 1
ATOM 2014 C CA . SER A 1 247 ? -15.743 7.229 22.893 1.00 95.56 247 SER A CA 1
ATOM 2015 C C . SER A 1 247 ? -16.621 8.440 22.545 1.00 95.56 247 SER A C 1
ATOM 2017 O O . SER A 1 247 ? -17.164 9.081 23.437 1.00 95.56 247 SER A O 1
ATOM 2019 N N . GLU A 1 248 ? -16.827 8.742 21.256 1.00 93.56 248 GLU A N 1
ATOM 2020 C CA . GLU A 1 248 ? -17.638 9.889 20.787 1.00 93.56 248 GLU A CA 1
ATOM 2021 C C . GLU A 1 248 ? -18.793 9.371 19.908 1.00 93.56 248 GLU A C 1
ATOM 2023 O O . GLU A 1 248 ? -18.573 8.921 18.789 1.00 93.56 248 GLU A O 1
ATOM 2028 N N . GLY A 1 249 ? -20.041 9.377 20.392 1.00 90.06 249 GLY A N 1
ATOM 2029 C CA . GLY A 1 249 ? -21.205 8.937 19.595 1.00 90.06 249 GLY A CA 1
ATOM 2030 C C . GLY A 1 249 ? -21.157 7.460 19.176 1.00 90.06 249 GLY A C 1
ATOM 2031 O O . GLY A 1 249 ? -21.312 6.591 20.020 1.00 90.06 249 GLY A O 1
ATOM 2032 N N . GLU A 1 250 ? -20.905 7.177 17.899 1.00 88.50 250 GLU A N 1
ATOM 2033 C CA . GLU A 1 250 ? -20.788 5.818 17.332 1.00 88.50 250 GLU A CA 1
ATOM 2034 C C . GLU A 1 250 ? -19.346 5.473 16.903 1.00 88.50 250 GLU A C 1
ATOM 2036 O O . GLU A 1 250 ? -19.126 4.483 16.212 1.00 88.50 250 GLU A O 1
ATOM 2041 N N . LYS A 1 251 ? -18.357 6.297 17.273 1.00 93.56 251 LYS A N 1
ATOM 2042 C CA . LYS A 1 251 ? -16.947 6.160 16.867 1.00 93.56 251 LYS A CA 1
ATOM 2043 C C . LYS A 1 251 ? -15.987 6.168 18.054 1.00 93.56 251 LYS A C 1
ATOM 2045 O O . LYS A 1 251 ? -16.316 6.657 19.138 1.00 93.56 251 LYS A O 1
ATOM 2050 N N . LEU A 1 252 ? -14.780 5.668 17.807 1.00 97.19 252 LEU A N 1
ATOM 2051 C CA . LEU A 1 252 ? -13.615 5.831 18.674 1.00 97.19 252 LEU A CA 1
ATOM 2052 C C . LEU A 1 252 ? -12.687 6.886 18.072 1.00 97.19 252 LEU A C 1
ATOM 2054 O O . LEU A 1 252 ? -12.339 6.811 16.893 1.00 97.19 252 LEU A O 1
ATOM 2058 N N . VAL A 1 253 ? -12.299 7.880 18.863 1.00 97.62 253 VAL A N 1
ATOM 2059 C CA . VAL A 1 253 ? -11.540 9.047 18.400 1.00 97.62 253 VAL A CA 1
ATOM 2060 C C . VAL A 1 253 ? -10.193 9.101 19.101 1.00 97.62 253 VAL A C 1
ATOM 2062 O O . VAL A 1 253 ? -10.132 9.016 20.318 1.00 97.62 253 VAL A O 1
ATOM 2065 N N . LEU A 1 254 ? -9.111 9.275 18.348 1.00 97.81 254 LEU A N 1
ATOM 2066 C CA . LEU A 1 254 ? -7.780 9.533 18.893 1.00 97.81 254 LEU A CA 1
ATOM 2067 C C . LEU A 1 254 ? -7.361 10.960 18.554 1.00 97.81 254 LEU A C 1
ATOM 2069 O O . LEU A 1 254 ? -7.261 11.335 17.379 1.00 97.81 254 LEU A O 1
ATOM 2073 N N . TRP A 1 255 ? -7.092 11.739 19.596 1.00 96.44 255 TRP A N 1
ATOM 2074 C CA . TRP A 1 255 ? -6.616 13.112 19.490 1.00 96.44 255 TRP A CA 1
ATOM 2075 C C . TRP A 1 255 ? -5.087 13.179 19.483 1.00 96.44 255 TRP A C 1
ATOM 2077 O O . TRP A 1 255 ? -4.438 12.358 20.128 1.00 96.44 255 TRP A O 1
ATOM 2087 N N . PRO A 1 256 ? -4.479 14.190 18.834 1.00 93.88 256 PRO A N 1
ATOM 2088 C CA . PRO A 1 256 ? -3.027 14.364 18.854 1.00 93.88 256 PRO A CA 1
ATOM 2089 C C . PRO A 1 256 ? -2.422 14.545 20.251 1.00 93.88 256 PRO A C 1
ATOM 2091 O O . PRO A 1 256 ? -1.244 14.273 20.428 1.00 93.88 256 PRO A O 1
ATOM 2094 N N . SER A 1 257 ? -3.202 15.013 21.230 1.00 92.62 257 SER A N 1
ATOM 2095 C CA . SER A 1 257 ? -2.775 15.162 22.628 1.00 92.62 257 SER A CA 1
ATOM 2096 C C . SER A 1 257 ? -2.579 13.829 23.359 1.00 92.62 257 SER A C 1
ATOM 2098 O O . SER A 1 257 ? -1.989 13.821 24.434 1.00 92.62 257 SER A O 1
ATOM 2100 N N . ALA A 1 258 ? -3.071 12.719 22.798 1.00 90.00 258 ALA A N 1
ATOM 2101 C CA . ALA A 1 258 ? -3.044 11.383 23.400 1.00 90.00 258 ALA A CA 1
ATOM 2102 C C . ALA A 1 258 ? -1.977 10.443 22.785 1.00 90.00 258 ALA A C 1
ATOM 2104 O O . ALA A 1 258 ? -2.009 9.224 23.000 1.00 90.00 258 ALA A O 1
ATOM 2105 N N . VAL A 1 259 ? -1.059 10.985 21.973 1.00 86.25 259 VAL A N 1
ATOM 2106 C CA . VAL A 1 259 ? -0.132 10.241 21.093 1.00 86.25 259 VAL A CA 1
ATOM 2107 C C . VAL A 1 259 ? 1.338 10.407 21.457 1.00 86.25 259 VAL A C 1
ATOM 2109 O O . VAL A 1 259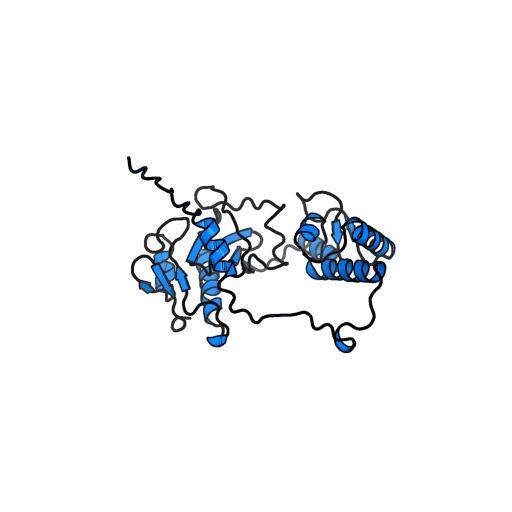 ? 1.716 11.535 21.825 1.00 86.25 259 VAL A O 1
#

Sequence (259 aa):
WSSHDRQRRYQPSFRRAIRERVALTQTEGRWFLTNSFGVLGRESGMAERAERQARLLLQRYGILVKEWYRRESGLLHWPQLFHVLKRLEWQGEIRRGYFIAGLSGVQFALPEAVALLQKLQTEPQLPATSHLCLSTIDPALPFGGVVDWDFNDLNGNKIAVTRAASNHLLFWNEEPAAYCENFASRLWLGEKWRDEMNPALIAMIKSWLRVPAALRSRARIEILQINGENAKTNKLAETLLQNGFESEGEKLVLWPSAV

Solvent-accessible surface area (backbone atoms only — not comparable to full-atom values): 15476 Å² total; per-residue (Å²): 139,84,86,83,78,80,80,77,78,83,76,72,56,74,71,56,55,49,54,52,47,64,67,68,70,58,88,58,79,89,83,71,85,69,84,46,63,91,72,63,56,76,88,72,51,72,69,57,48,31,44,54,50,44,51,51,46,33,73,63,54,32,54,38,44,69,75,60,58,70,74,58,79,95,67,75,59,67,70,60,32,49,55,42,52,52,51,38,35,75,72,62,67,32,44,76,46,80,89,63,84,92,59,81,74,76,27,40,26,36,59,68,46,53,52,49,55,52,46,50,72,77,52,79,74,71,63,88,82,44,70,47,79,42,46,46,61,39,70,86,50,86,58,65,84,85,49,84,72,89,48,22,26,76,85,69,46,77,59,84,81,65,75,34,88,51,15,34,35,34,26,49,63,94,39,80,32,35,40,24,40,63,61,39,25,35,31,39,48,22,57,82,57,53,81,86,51,48,63,58,55,49,51,54,61,39,52,57,49,70,45,58,79,94,76,34,95,49,90,53,40,51,25,38,26,43,73,87,38,51,25,68,80,36,85,63,29,62,62,42,42,78,62,46,31,42,86,54,97,68,26,36,34,36,48,54,91,52,98

pLDDT: mean 84.64, std 16.95, range [33.19, 98.38]